Protein AF-A0A1T4QKA0-F1 (afdb_monomer_lite)

InterPro domains:
  IPR007157 PspA/VIPP1 [PF04012] (31-225)

Foldseek 3Di:
DDPPPVVVVVVVVVVVLVVVVVVLVVVLVVLVVVLVVLVVVLVVLVVVLVVLVVVLVVLVVVLVVLVVVLVVLLVVLLVCVVVPNPVVSLVSLVVSLVSVVVSVVSVVVSVVSVVVSVVSVVSSVVSVVVSVVSVVVSVVSVVVSVVSVVVVVVVVVDVVPDDDDDDPPVVVVVVVVVVVVPPPDDDDDDDDDDDDPPVVVVVVVPPDDPPDPSVVVVVVSCVVSVVPPPDDDPDDDPPDDDDDDDDDDD

Sequence (250 aa):
MKPGSTFLGRLSAQIAGIGEIARGWNAGRELDDRIHRVDEELRTLRREMDVLKAQALTTRERRDALADKLLQRETQAMDALRTGHPALAREVAAAIVDLEAEHRAEQALLAANAKQAAGLQAMVRQGENTLRRLKHELDLLRASEAVASAEQAFAGSQAGEGAGIPTAIDSAELLRARQAAAQSDAALATGSAGPDPLDEKLRKAGIAQPASPVDAVLARLAEQAGVTARPPGRSGKRSGTAANKENPDE

pLDDT: mean 72.09, std 21.16, range [33.72, 97.31]

Organism: NCBI:txid1122188

Radius of gyration: 42.3 Å; chains: 1; bounding box: 69×52×164 Å

Structure (mmCIF, N/CA/C/O backbone):
data_AF-A0A1T4QKA0-F1
#
_entry.id   AF-A0A1T4QKA0-F1
#
loop_
_atom_site.group_PDB
_atom_site.id
_atom_site.type_symbol
_atom_site.label_atom_id
_atom_site.label_alt_id
_atom_site.label_comp_id
_atom_site.label_asym_id
_atom_site.label_entity_id
_atom_site.label_seq_id
_atom_site.pdbx_PDB_ins_code
_atom_site.Cartn_x
_atom_site.Cartn_y
_atom_site.Cartn_z
_atom_site.occupancy
_atom_site.B_iso_or_equiv
_atom_site.auth_seq_id
_atom_site.auth_comp_id
_atom_site.auth_asym_id
_atom_site.auth_atom_id
_atom_site.pdbx_PDB_model_num
ATOM 1 N N . MET A 1 1 ? 34.842 -10.885 -71.390 1.00 43.53 1 MET A N 1
ATOM 2 C CA . MET A 1 1 ? 34.509 -10.095 -70.183 1.00 43.53 1 MET A CA 1
ATOM 3 C C . MET A 1 1 ? 33.071 -9.613 -70.339 1.00 43.53 1 MET A C 1
ATOM 5 O O . MET A 1 1 ? 32.795 -8.947 -71.325 1.00 43.53 1 MET A O 1
ATOM 9 N N . LYS A 1 2 ? 32.130 -10.052 -69.489 1.00 42.06 2 LYS A N 1
ATOM 10 C CA . LYS A 1 2 ? 30.696 -9.715 -69.619 1.00 42.06 2 LYS A CA 1
ATOM 11 C C . LYS A 1 2 ? 30.343 -8.560 -68.661 1.00 42.06 2 LYS A C 1
ATOM 13 O O . LYS A 1 2 ? 30.365 -8.787 -67.455 1.00 42.06 2 LYS A O 1
ATOM 18 N N . PRO A 1 3 ? 29.998 -7.357 -69.156 1.00 53.22 3 PRO A N 1
ATOM 19 C CA . PRO A 1 3 ? 29.764 -6.172 -68.319 1.00 53.22 3 PRO A CA 1
ATOM 20 C C . PRO A 1 3 ? 28.384 -6.111 -67.622 1.00 53.22 3 PRO A C 1
ATOM 22 O O . PRO A 1 3 ? 28.078 -5.120 -66.974 1.00 53.22 3 PRO A O 1
ATOM 25 N N . GLY A 1 4 ? 27.546 -7.154 -67.703 1.00 43.88 4 GLY A N 1
ATOM 26 C CA . GLY A 1 4 ? 26.186 -7.148 -67.126 1.00 43.88 4 GLY A CA 1
ATOM 27 C C . GLY A 1 4 ? 26.056 -7.584 -65.655 1.00 43.88 4 GLY A C 1
ATOM 28 O O . GLY A 1 4 ? 25.010 -7.379 -65.050 1.00 43.88 4 GLY A O 1
ATOM 29 N N . SER A 1 5 ? 27.093 -8.183 -65.056 1.00 50.94 5 SER A N 1
ATOM 30 C CA . SER A 1 5 ? 27.002 -8.816 -63.722 1.00 50.94 5 SER A CA 1
ATOM 31 C C . SER A 1 5 ? 27.228 -7.863 -62.538 1.00 50.94 5 SER A C 1
ATOM 33 O O . SER A 1 5 ? 26.879 -8.197 -61.409 1.00 50.94 5 SER A O 1
ATOM 35 N N . THR A 1 6 ? 27.815 -6.686 -62.757 1.00 57.78 6 THR A N 1
ATOM 36 C CA . THR A 1 6 ? 28.197 -5.739 -61.690 1.00 57.78 6 THR A CA 1
ATOM 37 C C . THR A 1 6 ? 27.114 -4.711 -61.356 1.00 57.78 6 THR A C 1
ATOM 39 O O . THR A 1 6 ? 27.222 -4.019 -60.344 1.00 57.78 6 THR A O 1
ATOM 42 N N . PHE A 1 7 ? 26.066 -4.586 -62.175 1.00 53.88 7 PHE A N 1
ATOM 43 C CA . PHE A 1 7 ? 24.939 -3.685 -61.901 1.00 53.88 7 PHE A CA 1
ATOM 44 C C . PHE A 1 7 ? 23.873 -4.361 -61.031 1.00 53.88 7 PHE A C 1
ATOM 46 O O . PHE A 1 7 ? 23.463 -3.798 -60.023 1.00 53.88 7 PHE A O 1
ATOM 53 N N . LEU A 1 8 ? 23.508 -5.610 -61.346 1.00 53.34 8 LEU A N 1
ATOM 54 C CA . LEU A 1 8 ? 22.550 -6.388 -60.551 1.00 53.34 8 LEU A CA 1
ATOM 55 C C . LEU A 1 8 ? 23.080 -6.714 -59.147 1.00 53.34 8 LEU A C 1
ATOM 57 O O . LEU A 1 8 ? 22.314 -6.628 -58.197 1.00 53.34 8 LEU A O 1
ATOM 61 N N . GLY A 1 9 ? 24.384 -6.982 -58.999 1.00 55.16 9 GLY A N 1
ATOM 62 C CA . GLY A 1 9 ? 25.017 -7.173 -57.686 1.00 55.16 9 GLY A CA 1
ATOM 63 C C . GLY A 1 9 ? 25.055 -5.903 -56.825 1.00 55.16 9 GLY A C 1
ATOM 64 O O . GLY A 1 9 ? 24.894 -5.977 -55.610 1.00 55.16 9 GLY A O 1
ATOM 65 N N . ARG A 1 10 ? 25.207 -4.721 -57.444 1.00 56.25 10 ARG A N 1
ATOM 66 C CA . ARG A 1 10 ? 25.118 -3.428 -56.741 1.00 56.25 10 ARG A CA 1
ATOM 67 C C . ARG A 1 10 ? 23.677 -3.058 -56.401 1.00 56.25 10 ARG A C 1
ATOM 69 O O . ARG A 1 10 ? 23.438 -2.571 -55.306 1.00 56.25 10 ARG A O 1
ATOM 76 N N . LEU A 1 11 ? 22.717 -3.359 -57.276 1.00 48.62 11 LEU A N 1
ATOM 77 C CA . LEU A 1 11 ? 21.296 -3.138 -57.010 1.00 48.62 11 LEU A CA 1
ATOM 78 C C . LEU A 1 11 ? 20.772 -4.076 -55.908 1.00 48.62 11 LEU A C 1
ATOM 80 O O . LEU A 1 11 ? 20.041 -3.629 -55.031 1.00 48.62 11 LEU A O 1
ATOM 84 N N . SER A 1 12 ? 21.192 -5.347 -55.886 1.00 52.97 12 SER A N 1
ATOM 85 C CA . SER A 1 12 ? 20.847 -6.277 -54.803 1.00 52.97 12 SER A CA 1
ATOM 86 C C . SER A 1 12 ? 21.518 -5.906 -53.480 1.00 52.97 12 SER A C 1
ATOM 88 O O . SER A 1 12 ? 20.884 -6.026 -52.438 1.00 52.97 12 SER A O 1
ATOM 90 N N . ALA A 1 13 ? 22.759 -5.405 -53.506 1.00 53.75 13 ALA A N 1
ATOM 91 C CA . ALA A 1 13 ? 23.426 -4.872 -52.316 1.00 53.75 13 ALA A CA 1
ATOM 92 C C . ALA A 1 13 ? 22.749 -3.588 -51.800 1.00 53.75 13 ALA A C 1
ATOM 94 O O . ALA A 1 13 ? 22.586 -3.417 -50.595 1.00 53.75 13 ALA A O 1
ATOM 95 N N . GLN A 1 14 ? 22.277 -2.720 -52.699 1.00 51.19 14 GLN A N 1
ATOM 96 C CA . GLN A 1 14 ? 21.556 -1.495 -52.348 1.00 51.19 14 GLN A CA 1
ATOM 97 C C . GLN A 1 14 ? 20.150 -1.790 -51.795 1.00 51.19 14 GLN A C 1
ATOM 99 O O . GLN A 1 14 ? 19.721 -1.142 -50.847 1.00 51.19 14 GLN A O 1
ATOM 104 N N . ILE A 1 15 ? 19.456 -2.816 -52.300 1.00 51.94 15 ILE A N 1
ATOM 105 C CA . ILE A 1 15 ? 18.161 -3.276 -51.763 1.00 51.94 15 ILE A CA 1
ATOM 106 C C . ILE A 1 15 ? 18.336 -4.028 -50.430 1.00 51.94 15 ILE A C 1
ATOM 108 O O . ILE A 1 15 ? 17.523 -3.847 -49.524 1.00 51.94 15 ILE A O 1
ATOM 112 N N . ALA A 1 16 ? 19.406 -4.814 -50.263 1.00 49.59 16 ALA A N 1
ATOM 113 C CA . ALA A 1 16 ? 19.741 -5.444 -48.984 1.00 49.59 16 ALA A CA 1
ATOM 114 C C . ALA A 1 16 ? 20.071 -4.395 -47.904 1.00 49.59 16 ALA A C 1
ATOM 116 O O . ALA A 1 16 ? 19.541 -4.484 -46.799 1.00 49.59 16 ALA A O 1
ATOM 117 N N . GLY A 1 17 ? 20.838 -3.353 -48.254 1.00 49.41 17 GLY A N 1
ATOM 118 C CA . GLY A 1 17 ? 21.146 -2.229 -47.362 1.00 49.41 17 GLY A CA 1
ATOM 119 C C . GLY A 1 17 ? 19.914 -1.405 -46.973 1.00 49.41 17 GLY A C 1
ATOM 120 O O . GLY A 1 17 ? 19.731 -1.091 -45.801 1.00 49.41 17 GLY A O 1
ATOM 121 N N . ILE A 1 18 ? 19.002 -1.126 -47.913 1.00 49.12 18 ILE A N 1
ATOM 122 C CA . ILE A 1 18 ? 17.730 -0.438 -47.615 1.00 49.12 18 ILE A CA 1
ATOM 123 C C . ILE A 1 18 ? 16.822 -1.310 -46.727 1.00 49.12 18 ILE A C 1
ATOM 125 O O . ILE A 1 18 ? 16.167 -0.791 -45.826 1.00 49.12 18 ILE A O 1
ATOM 129 N N . GLY A 1 19 ? 16.809 -2.632 -46.925 1.00 48.97 19 GLY A N 1
ATOM 130 C CA . GLY A 1 19 ? 16.027 -3.571 -46.113 1.00 48.97 19 GLY A CA 1
ATOM 131 C C . GLY A 1 19 ? 16.561 -3.792 -44.692 1.00 48.97 19 GLY A C 1
ATOM 132 O O . GLY A 1 19 ? 15.802 -4.192 -43.810 1.00 48.97 19 GLY A O 1
ATOM 133 N N . GLU A 1 20 ? 17.848 -3.556 -44.438 1.00 52.41 20 GLU A N 1
ATOM 134 C CA . GLU A 1 20 ? 18.463 -3.653 -43.105 1.00 52.41 20 GLU A CA 1
ATOM 135 C C . GLU A 1 20 ? 18.297 -2.347 -42.311 1.00 52.41 20 GLU A C 1
ATOM 137 O O . GLU A 1 20 ? 17.878 -2.385 -41.155 1.00 52.41 20 GLU A O 1
ATOM 142 N N . ILE A 1 21 ? 18.449 -1.193 -42.972 1.00 51.62 21 ILE A N 1
ATOM 143 C CA . ILE A 1 21 ? 18.148 0.128 -42.398 1.00 51.62 21 ILE A CA 1
ATOM 144 C C . ILE A 1 21 ? 16.648 0.249 -42.092 1.00 51.62 21 ILE A C 1
ATOM 146 O O . ILE A 1 21 ? 16.274 0.600 -40.979 1.00 51.62 21 ILE A O 1
ATOM 150 N N . ALA A 1 22 ? 15.758 -0.122 -43.018 1.00 54.25 22 ALA A N 1
ATOM 151 C CA . ALA A 1 22 ? 14.313 -0.079 -42.771 1.00 54.25 22 ALA A CA 1
ATOM 152 C C . ALA A 1 22 ? 13.867 -1.016 -41.628 1.00 54.25 22 ALA A C 1
ATOM 154 O O . ALA A 1 22 ? 12.874 -0.737 -40.954 1.00 54.25 22 ALA A O 1
ATOM 155 N N . ARG A 1 23 ? 14.591 -2.117 -41.374 1.00 59.59 23 ARG A N 1
ATOM 156 C CA . ARG A 1 23 ? 14.360 -2.978 -40.202 1.00 59.59 23 ARG A CA 1
ATOM 157 C C . ARG A 1 23 ? 14.852 -2.331 -38.902 1.00 59.59 23 ARG A C 1
ATOM 159 O O . ARG A 1 23 ? 14.136 -2.431 -37.912 1.00 59.59 23 ARG A O 1
ATOM 166 N N . GLY A 1 24 ? 15.985 -1.624 -38.917 1.00 62.91 24 GLY A N 1
ATOM 167 C CA . GLY A 1 24 ? 16.474 -0.828 -37.779 1.00 62.91 24 GLY A CA 1
ATOM 168 C C . GLY A 1 24 ? 15.502 0.284 -37.371 1.00 62.91 24 GLY A C 1
ATOM 169 O O . GLY A 1 24 ? 15.034 0.310 -36.235 1.00 62.91 24 GLY A O 1
ATOM 170 N N . TRP A 1 25 ? 15.049 1.094 -38.334 1.00 65.88 25 TRP A N 1
ATOM 171 C CA . TRP A 1 25 ? 14.126 2.210 -38.077 1.00 65.88 25 TRP A CA 1
ATOM 172 C C . TRP A 1 25 ? 12.784 1.752 -37.486 1.00 65.88 25 TRP A C 1
ATOM 174 O O . TRP A 1 25 ? 12.245 2.383 -36.575 1.00 65.88 25 TRP A O 1
ATOM 184 N N . ASN A 1 26 ? 12.244 0.631 -37.975 1.00 77.62 26 ASN A N 1
ATOM 185 C CA . ASN A 1 26 ? 11.019 0.050 -37.425 1.00 77.62 26 ASN A CA 1
ATOM 186 C C . ASN A 1 26 ? 11.246 -0.585 -36.041 1.00 77.62 26 ASN A C 1
ATOM 188 O O . ASN A 1 26 ? 10.367 -0.499 -35.184 1.00 77.62 26 ASN A O 1
ATOM 192 N N . ALA A 1 27 ? 12.419 -1.180 -35.796 1.00 79.88 27 ALA A N 1
ATOM 193 C CA . ALA A 1 27 ? 12.778 -1.734 -34.492 1.00 79.88 27 ALA A CA 1
ATOM 194 C C . ALA A 1 27 ? 12.968 -0.641 -33.427 1.00 79.88 27 ALA A C 1
ATOM 196 O O . ALA A 1 27 ? 12.511 -0.811 -32.298 1.00 79.88 27 ALA A O 1
ATOM 197 N N . GLY A 1 28 ? 13.575 0.496 -33.784 1.00 86.62 28 GLY A N 1
ATOM 198 C CA . GLY A 1 28 ? 13.762 1.631 -32.879 1.00 86.62 28 GLY A CA 1
ATOM 199 C C . GLY A 1 28 ? 12.436 2.246 -32.456 1.00 86.62 28 GLY A C 1
ATOM 200 O O . GLY A 1 28 ? 12.197 2.427 -31.265 1.00 86.62 28 GLY A O 1
ATOM 201 N N . ARG A 1 29 ? 11.527 2.459 -33.415 1.00 90.25 29 ARG A N 1
ATOM 202 C CA . ARG A 1 29 ? 10.177 2.955 -33.127 1.00 90.25 29 ARG A CA 1
ATOM 203 C C . ARG A 1 29 ? 9.389 2.018 -32.212 1.00 90.25 29 ARG A C 1
ATOM 205 O O . ARG A 1 29 ? 8.778 2.484 -31.262 1.00 90.25 29 ARG A O 1
ATOM 212 N N . GLU A 1 30 ? 9.428 0.709 -32.461 1.00 90.38 30 GLU A N 1
ATOM 213 C CA . GLU A 1 30 ? 8.752 -0.270 -31.597 1.00 90.38 30 GLU A CA 1
ATOM 214 C C . GLU A 1 30 ? 9.343 -0.274 -30.176 1.00 90.38 30 GLU A C 1
ATOM 216 O O . GLU A 1 30 ? 8.596 -0.394 -29.203 1.00 90.38 30 GLU A O 1
ATOM 221 N N . LEU A 1 31 ? 10.665 -0.119 -30.027 1.00 89.56 31 LEU A N 1
ATOM 222 C CA . LEU A 1 31 ? 11.304 0.031 -28.715 1.00 89.56 31 LEU A CA 1
ATOM 223 C C . LEU A 1 31 ? 10.873 1.326 -28.018 1.00 89.56 31 LEU A C 1
ATOM 225 O O . LEU A 1 31 ? 10.512 1.271 -26.843 1.00 89.56 31 LEU A O 1
ATOM 229 N N . ASP A 1 32 ? 10.847 2.456 -28.728 1.00 94.00 32 ASP A N 1
ATOM 230 C CA . ASP A 1 32 ? 10.350 3.737 -28.211 1.00 94.00 32 ASP A CA 1
ATOM 231 C C . ASP A 1 32 ? 8.871 3.620 -27.773 1.00 94.00 32 ASP A C 1
ATOM 233 O O . ASP A 1 32 ? 8.523 3.980 -26.645 1.00 94.00 32 ASP A O 1
ATOM 237 N N . ASP A 1 33 ? 8.003 3.013 -28.588 1.00 94.00 33 ASP A N 1
ATOM 238 C CA . ASP A 1 33 ? 6.585 2.790 -28.266 1.00 94.00 33 ASP A CA 1
ATOM 239 C C . ASP A 1 33 ? 6.402 1.852 -27.061 1.00 94.00 33 ASP A C 1
ATOM 241 O O . ASP A 1 33 ? 5.496 2.023 -26.240 1.00 94.00 33 ASP A O 1
ATOM 245 N N . ARG A 1 34 ? 7.253 0.830 -26.921 1.00 90.75 34 ARG A N 1
ATOM 246 C CA . ARG A 1 34 ? 7.275 -0.046 -25.737 1.00 90.75 34 ARG A CA 1
ATOM 247 C C . ARG A 1 34 ? 7.736 0.697 -24.488 1.00 90.75 34 ARG A C 1
ATOM 249 O O . ARG A 1 34 ? 7.120 0.530 -23.439 1.00 90.75 34 ARG A O 1
ATOM 256 N N . ILE A 1 35 ? 8.780 1.520 -24.590 1.00 93.44 35 ILE A N 1
ATOM 257 C CA . ILE A 1 35 ? 9.271 2.366 -23.493 1.00 93.44 35 ILE A CA 1
ATOM 258 C C . ILE A 1 35 ? 8.160 3.300 -23.020 1.00 93.44 35 ILE A C 1
ATOM 260 O O . ILE A 1 35 ? 7.909 3.378 -21.819 1.00 93.44 35 ILE A O 1
ATOM 264 N N . HIS A 1 36 ? 7.465 3.960 -23.947 1.00 96.00 36 HIS A N 1
ATOM 265 C CA . HIS A 1 36 ? 6.351 4.845 -23.620 1.00 96.00 36 HIS A CA 1
ATOM 266 C C . HIS A 1 36 ? 5.196 4.110 -22.935 1.00 96.00 36 HIS A C 1
ATOM 268 O O . HIS A 1 36 ? 4.688 4.598 -21.926 1.00 96.00 36 HIS A O 1
ATOM 274 N N . ARG A 1 37 ? 4.815 2.922 -23.426 1.00 92.81 37 ARG A N 1
ATOM 275 C CA . ARG A 1 37 ? 3.783 2.086 -22.787 1.00 92.81 37 ARG A CA 1
ATOM 276 C C . ARG A 1 37 ? 4.157 1.712 -21.351 1.00 92.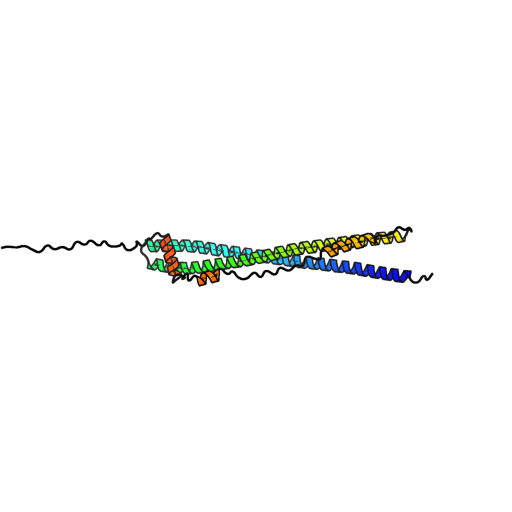81 37 ARG A C 1
ATOM 278 O O . ARG A 1 37 ? 3.368 1.953 -20.443 1.00 92.81 37 ARG A O 1
ATOM 285 N N . VAL A 1 38 ? 5.373 1.206 -21.132 1.00 92.69 38 VAL A N 1
ATOM 286 C CA . VAL A 1 38 ? 5.849 0.827 -19.789 1.00 92.69 38 VAL A CA 1
ATOM 287 C C . VAL A 1 38 ? 5.954 2.042 -18.859 1.00 92.69 38 VAL A C 1
ATOM 289 O O . VAL A 1 38 ? 5.637 1.930 -17.677 1.00 92.69 38 VAL A O 1
ATOM 292 N N . ASP A 1 39 ? 6.370 3.211 -19.357 1.00 96.00 39 ASP A N 1
ATOM 293 C CA . ASP A 1 39 ? 6.419 4.439 -18.550 1.00 96.00 39 ASP A CA 1
ATOM 294 C C . ASP A 1 39 ? 5.016 4.884 -18.100 1.00 96.00 39 ASP A C 1
ATOM 296 O O . ASP A 1 39 ? 4.824 5.245 -16.938 1.00 96.00 39 ASP A O 1
ATOM 300 N N . GLU A 1 40 ? 4.013 4.805 -18.980 1.00 95.50 40 GLU A N 1
ATOM 301 C CA . GLU A 1 40 ? 2.631 5.160 -18.632 1.00 95.50 40 GLU A CA 1
ATOM 302 C C . GLU A 1 40 ? 1.987 4.142 -17.675 1.00 95.50 40 GLU A C 1
ATOM 304 O O . GLU A 1 40 ? 1.304 4.523 -16.718 1.00 95.50 40 GLU A O 1
ATOM 309 N N . GLU A 1 41 ? 2.266 2.849 -17.856 1.00 92.12 41 GLU A N 1
ATOM 310 C CA . GLU A 1 41 ? 1.885 1.806 -16.896 1.00 92.12 41 GLU A CA 1
ATOM 311 C C . GLU A 1 41 ? 2.516 2.068 -15.520 1.00 92.12 41 GLU A C 1
ATOM 313 O O . GLU A 1 41 ? 1.817 2.063 -14.506 1.00 92.12 41 GLU A O 1
ATOM 318 N N . LEU A 1 42 ? 3.811 2.403 -15.463 1.00 96.31 42 LEU A N 1
ATOM 319 C CA . LEU A 1 42 ? 4.499 2.750 -14.215 1.00 96.31 42 LEU A CA 1
ATOM 320 C C . LEU A 1 42 ? 3.898 3.981 -13.531 1.00 96.31 42 LEU A C 1
ATOM 322 O O . LEU A 1 42 ? 3.754 3.994 -12.306 1.00 96.31 42 LEU A O 1
ATOM 326 N N . ARG A 1 43 ? 3.525 5.017 -14.289 1.00 96.25 43 ARG A N 1
ATOM 327 C CA . ARG A 1 43 ? 2.822 6.188 -13.740 1.00 96.25 43 ARG A CA 1
ATOM 328 C C . ARG A 1 43 ? 1.466 5.809 -13.165 1.00 96.25 43 ARG A C 1
ATOM 330 O O . ARG A 1 43 ? 1.061 6.358 -12.143 1.00 96.25 43 ARG A O 1
ATOM 337 N N . THR A 1 44 ? 0.756 4.890 -13.806 1.00 93.94 44 THR A N 1
ATOM 338 C CA . THR A 1 44 ? -0.540 4.390 -13.330 1.00 93.94 44 THR A CA 1
ATOM 339 C C . THR A 1 44 ? -0.380 3.599 -12.036 1.00 93.94 44 THR A C 1
ATOM 341 O O . THR A 1 44 ? -0.996 3.960 -11.037 1.00 93.94 44 THR A O 1
ATOM 344 N N . LEU A 1 45 ? 0.552 2.646 -11.989 1.00 93.50 45 LEU A N 1
ATOM 345 C CA . LEU A 1 45 ? 0.853 1.867 -10.783 1.00 93.50 45 LEU A CA 1
ATOM 346 C C . LEU A 1 45 ? 1.283 2.746 -9.598 1.00 93.50 45 LEU A C 1
ATOM 348 O O . LEU A 1 45 ? 0.902 2.497 -8.455 1.00 93.50 45 LEU A O 1
ATOM 352 N N . ARG A 1 46 ? 2.067 3.802 -9.851 1.00 94.81 46 ARG A N 1
ATOM 353 C CA . ARG A 1 46 ? 2.465 4.766 -8.810 1.00 94.81 46 ARG A CA 1
ATOM 354 C C . ARG A 1 46 ? 1.268 5.555 -8.277 1.00 94.81 46 ARG A C 1
ATOM 356 O O . ARG A 1 46 ? 1.130 5.672 -7.063 1.00 94.81 46 ARG A O 1
ATOM 363 N N . ARG A 1 47 ? 0.377 6.024 -9.160 1.00 95.75 47 ARG A N 1
ATOM 364 C CA . ARG A 1 47 ? -0.876 6.693 -8.767 1.00 95.75 47 ARG A CA 1
ATOM 365 C C . ARG A 1 47 ? -1.762 5.774 -7.925 1.00 95.75 47 ARG A C 1
ATOM 367 O O . ARG A 1 47 ? -2.236 6.193 -6.875 1.00 95.75 47 ARG A O 1
ATOM 374 N N . GLU A 1 48 ? -1.946 4.524 -8.343 1.00 93.38 48 GLU A N 1
ATOM 375 C CA . GLU A 1 48 ? -2.710 3.522 -7.585 1.00 93.38 48 GLU A CA 1
ATOM 376 C C . GLU A 1 48 ? -2.108 3.270 -6.200 1.00 93.38 48 GLU A C 1
ATOM 378 O O . GLU A 1 48 ? -2.828 3.229 -5.203 1.00 93.38 48 GLU A O 1
ATOM 383 N N . MET A 1 49 ? -0.780 3.167 -6.116 1.00 94.06 49 MET A N 1
ATOM 384 C CA . MET A 1 49 ? -0.078 3.017 -4.844 1.00 94.06 49 MET A CA 1
ATOM 385 C C . MET A 1 49 ? -0.304 4.223 -3.921 1.00 94.06 49 MET A C 1
ATOM 387 O O . MET A 1 49 ? -0.469 4.040 -2.715 1.00 94.06 49 MET A O 1
ATOM 391 N N . ASP A 1 50 ? -0.319 5.444 -4.450 1.00 94.50 50 ASP A N 1
ATOM 392 C CA . ASP A 1 50 ? -0.547 6.646 -3.645 1.00 94.50 50 ASP A CA 1
ATOM 393 C C . ASP A 1 50 ? -2.000 6.748 -3.161 1.00 94.50 50 ASP A C 1
ATOM 395 O O . ASP A 1 50 ? -2.234 7.072 -1.993 1.00 94.50 50 ASP A O 1
ATOM 399 N N . VAL A 1 51 ? -2.972 6.366 -3.997 1.00 95.06 51 VAL A N 1
ATOM 400 C CA . VAL A 1 51 ? -4.380 6.225 -3.585 1.00 95.06 51 VAL A CA 1
ATOM 401 C C . VAL A 1 51 ? -4.516 5.189 -2.468 1.00 95.06 51 VAL A C 1
ATOM 403 O O . VAL A 1 51 ? -5.153 5.461 -1.450 1.00 95.06 51 VAL A O 1
ATOM 406 N N . LEU A 1 52 ? -3.874 4.027 -2.610 1.00 94.50 52 LEU A N 1
ATOM 407 C CA . LEU A 1 52 ? -3.913 2.969 -1.603 1.00 94.50 52 LEU A CA 1
ATOM 408 C C . LEU A 1 52 ? -3.275 3.412 -0.278 1.00 94.50 52 LEU A C 1
ATOM 410 O O . LEU A 1 52 ? -3.798 3.109 0.794 1.00 94.50 52 LEU A O 1
ATOM 414 N N . LYS A 1 53 ? -2.169 4.164 -0.325 1.00 93.44 53 LYS A N 1
ATOM 415 C CA . LYS A 1 53 ? -1.552 4.750 0.876 1.00 93.44 53 LYS A CA 1
ATOM 416 C C . LYS A 1 53 ? -2.484 5.745 1.558 1.00 93.44 53 LYS A C 1
ATOM 418 O O . LYS A 1 53 ? -2.604 5.701 2.779 1.00 93.44 53 LYS A O 1
ATOM 423 N N . ALA A 1 54 ? -3.147 6.614 0.795 1.00 95.50 54 ALA A N 1
ATOM 424 C CA . ALA A 1 54 ? -4.112 7.560 1.345 1.00 95.50 54 ALA A CA 1
ATOM 425 C C . ALA A 1 54 ? -5.269 6.825 2.041 1.00 95.50 54 ALA A C 1
ATOM 427 O O . ALA A 1 54 ? -5.604 7.140 3.181 1.00 95.50 54 ALA A O 1
ATOM 428 N N . GLN A 1 55 ? -5.813 5.781 1.408 1.00 94.38 55 GLN A N 1
ATOM 429 C CA . GLN A 1 55 ? -6.829 4.924 2.021 1.00 94.38 55 GLN A CA 1
ATOM 430 C C . GLN A 1 55 ? -6.308 4.276 3.309 1.00 94.38 55 GLN A C 1
ATOM 432 O O . GLN A 1 55 ? -6.941 4.405 4.353 1.00 94.38 55 GLN A O 1
ATOM 437 N N . ALA A 1 56 ? -5.120 3.668 3.280 1.00 94.12 56 ALA A N 1
ATOM 438 C CA . ALA A 1 56 ? -4.520 3.034 4.450 1.00 94.12 56 ALA A CA 1
ATOM 439 C C . ALA A 1 56 ? -4.283 4.012 5.615 1.00 94.12 56 ALA A C 1
ATOM 441 O O . ALA A 1 56 ? -4.470 3.625 6.767 1.00 94.12 56 ALA A O 1
ATOM 442 N N . LEU A 1 57 ? -3.916 5.268 5.342 1.00 96.44 57 LEU A N 1
ATOM 443 C CA . LEU A 1 57 ? -3.805 6.308 6.369 1.00 96.44 57 LEU A CA 1
ATOM 444 C C . LEU A 1 57 ? -5.161 6.576 7.030 1.00 96.44 57 LEU A C 1
ATOM 446 O O . LEU A 1 57 ? -5.261 6.497 8.251 1.00 96.44 57 LEU A O 1
ATOM 450 N N . THR A 1 58 ? -6.219 6.783 6.243 1.00 95.50 58 THR A N 1
ATOM 451 C CA . THR A 1 58 ? -7.563 7.026 6.798 1.00 95.50 58 THR A CA 1
ATOM 452 C C . THR A 1 58 ? -8.108 5.830 7.588 1.00 95.50 58 THR A C 1
ATOM 454 O O . THR A 1 58 ? -8.683 5.999 8.661 1.00 95.50 58 THR A O 1
ATOM 457 N N . THR A 1 59 ? -7.891 4.603 7.104 1.00 94.62 59 THR A N 1
ATOM 458 C CA . THR A 1 59 ? -8.236 3.360 7.814 1.00 94.62 59 THR A CA 1
ATOM 459 C C . THR A 1 59 ? -7.463 3.255 9.130 1.00 94.62 59 THR A C 1
ATOM 461 O O . THR A 1 59 ? -8.018 2.878 10.162 1.00 94.62 59 THR A O 1
ATOM 464 N N . ARG A 1 60 ? -6.181 3.636 9.129 1.00 96.31 60 ARG A N 1
ATOM 465 C CA . ARG A 1 60 ? -5.339 3.632 10.326 1.00 96.31 60 ARG A CA 1
ATOM 466 C C . ARG A 1 60 ? -5.831 4.625 11.372 1.00 96.31 60 ARG A C 1
ATOM 468 O O . ARG A 1 60 ? -5.966 4.227 12.522 1.00 96.31 60 ARG A O 1
ATOM 475 N N . GLU A 1 61 ? -6.158 5.849 10.974 1.00 96.25 61 GLU A N 1
ATOM 476 C CA . GLU A 1 61 ? -6.725 6.862 11.873 1.00 96.25 61 GLU A CA 1
ATOM 477 C C . GLU A 1 61 ? -8.042 6.390 12.505 1.00 96.25 61 GLU A C 1
ATOM 479 O O . GLU A 1 61 ? -8.241 6.544 13.709 1.00 96.25 61 GLU A O 1
ATOM 484 N N . ARG A 1 62 ? -8.925 5.743 11.728 1.00 95.56 62 ARG A N 1
ATOM 485 C CA . ARG A 1 62 ? -10.163 5.146 12.265 1.00 95.56 62 ARG A CA 1
ATOM 486 C C . ARG A 1 62 ? -9.873 4.045 13.277 1.00 95.56 62 ARG A C 1
ATOM 488 O O . ARG A 1 62 ? -10.486 4.016 14.340 1.00 95.56 62 ARG A O 1
ATOM 495 N N . ARG A 1 63 ? -8.915 3.171 12.971 1.00 97.31 63 ARG A N 1
ATOM 496 C CA . ARG A 1 63 ? -8.463 2.099 13.863 1.00 97.31 63 ARG A CA 1
ATOM 497 C C . ARG A 1 63 ? -7.851 2.652 15.155 1.00 97.31 63 ARG A C 1
ATOM 499 O O . ARG A 1 63 ? -8.111 2.104 16.222 1.00 97.31 63 ARG A O 1
ATOM 506 N N . ASP A 1 64 ? -7.060 3.724 15.076 1.00 95.44 64 ASP A N 1
ATOM 507 C CA . ASP A 1 64 ? -6.517 4.443 16.239 1.00 95.44 64 ASP A CA 1
ATOM 508 C C . ASP A 1 64 ? -7.659 5.032 17.090 1.00 95.44 64 ASP A C 1
ATOM 510 O O . ASP A 1 64 ? -7.750 4.739 18.280 1.00 95.44 64 ASP A O 1
ATOM 514 N N . ALA A 1 65 ? -8.614 5.735 16.474 1.00 95.69 65 ALA A N 1
ATOM 515 C CA . ALA A 1 65 ? -9.759 6.306 17.185 1.00 95.69 65 ALA A CA 1
ATOM 516 C C . ALA A 1 65 ? -10.662 5.245 17.846 1.00 95.69 65 ALA A C 1
ATOM 518 O O . ALA A 1 65 ? -11.218 5.480 18.921 1.00 95.69 65 ALA A O 1
ATOM 519 N N . LEU A 1 66 ? -10.836 4.076 17.219 1.00 95.62 66 LEU A N 1
ATOM 520 C CA . LEU A 1 66 ? -11.545 2.941 17.819 1.00 95.62 66 LEU A CA 1
ATOM 521 C C . LEU A 1 66 ? -10.777 2.356 19.008 1.00 95.62 66 LEU A C 1
ATOM 523 O O . LEU A 1 66 ? -11.397 2.031 20.018 1.00 95.62 66 LEU A O 1
ATOM 527 N N . ALA A 1 67 ? -9.447 2.263 18.921 1.00 95.06 67 ALA A N 1
ATOM 528 C CA . ALA A 1 67 ? -8.610 1.798 20.026 1.00 95.06 67 ALA A CA 1
ATOM 529 C C . ALA A 1 67 ? -8.706 2.729 21.249 1.00 95.06 67 ALA A C 1
ATOM 531 O O . ALA A 1 67 ? -8.865 2.252 22.371 1.00 95.06 67 ALA A O 1
ATOM 532 N N . ASP A 1 68 ? -8.709 4.047 21.037 1.00 95.75 68 ASP A N 1
ATOM 533 C CA . ASP A 1 68 ? -8.883 5.022 22.120 1.00 95.75 68 ASP A CA 1
ATOM 534 C C . ASP A 1 68 ? -10.268 4.903 22.776 1.00 95.75 68 ASP A C 1
ATOM 536 O O . ASP A 1 68 ? -10.394 4.916 24.004 1.00 95.75 68 ASP A O 1
ATOM 540 N N . LYS A 1 69 ? -11.324 4.734 21.968 1.00 94.94 69 LYS A N 1
ATOM 541 C CA . LYS A 1 69 ? -12.687 4.492 22.471 1.00 94.94 69 LYS A CA 1
ATOM 542 C C . LYS A 1 69 ? -12.784 3.188 23.260 1.00 94.94 69 LYS A C 1
ATOM 544 O O . LYS A 1 69 ? -13.469 3.160 24.282 1.00 94.94 69 LYS A O 1
ATOM 549 N N . LEU A 1 70 ? -12.114 2.130 22.802 1.00 96.06 70 LEU A N 1
ATOM 550 C CA . LEU A 1 70 ? -12.038 0.854 23.510 1.00 96.06 70 LEU A CA 1
ATOM 551 C C . LEU A 1 70 ? -11.412 1.037 24.892 1.00 96.06 70 LEU A C 1
ATOM 553 O O . LEU A 1 70 ? -12.055 0.694 25.879 1.00 96.06 70 LEU A O 1
ATOM 557 N N . LEU A 1 71 ? -10.245 1.679 24.982 1.00 94.56 71 LEU A N 1
ATOM 558 C CA . LEU A 1 71 ? -9.567 1.946 26.258 1.00 94.56 71 LEU A CA 1
ATOM 559 C C . LEU A 1 71 ? -10.445 2.743 27.236 1.00 94.56 71 LEU A C 1
ATOM 561 O O . LEU A 1 71 ? -10.511 2.438 28.432 1.00 94.56 71 LEU A O 1
ATOM 565 N N . GLN A 1 72 ? -11.162 3.754 26.737 1.00 93.81 72 GLN A N 1
ATOM 566 C CA . GLN A 1 72 ? -12.101 4.529 27.554 1.00 93.81 72 GLN A CA 1
ATOM 567 C C . GLN A 1 72 ? -13.248 3.661 28.085 1.00 93.81 72 GLN A C 1
ATOM 569 O O . GLN A 1 72 ? -13.600 3.757 29.262 1.00 93.81 72 GLN A O 1
ATOM 574 N N . ARG A 1 73 ? -13.829 2.800 27.240 1.00 90.31 73 ARG A N 1
ATOM 575 C CA . ARG A 1 73 ? -14.931 1.908 27.630 1.00 90.31 73 ARG A CA 1
ATOM 576 C C . ARG A 1 73 ? -14.475 0.810 28.579 1.00 90.31 73 ARG A C 1
ATOM 578 O O . ARG A 1 73 ? -15.189 0.521 29.534 1.00 90.31 73 ARG A O 1
ATOM 585 N N . GLU A 1 74 ? -13.286 0.254 28.375 1.00 92.56 74 GLU A N 1
ATOM 586 C CA . GLU A 1 74 ? -12.668 -0.707 29.293 1.00 92.56 74 GLU A CA 1
ATOM 587 C C . GLU A 1 74 ? -12.488 -0.086 30.684 1.00 92.56 74 GLU A C 1
ATOM 589 O O . GLU A 1 74 ? -12.905 -0.675 31.680 1.00 92.56 74 GLU A O 1
ATOM 594 N N . THR A 1 75 ? -11.988 1.152 30.753 1.00 93.56 75 THR A N 1
ATOM 595 C CA . THR A 1 75 ? -11.852 1.889 32.021 1.00 93.56 75 THR A CA 1
ATOM 596 C C . THR A 1 75 ? -13.214 2.095 32.701 1.00 93.56 75 THR A C 1
ATOM 598 O O . THR A 1 75 ? -13.361 1.832 33.894 1.00 93.56 75 THR A O 1
ATOM 601 N N . GLN A 1 76 ? -14.244 2.486 31.941 1.00 88.50 76 GLN A N 1
ATOM 602 C CA . GLN A 1 76 ? -15.612 2.651 32.455 1.00 88.50 76 GLN A CA 1
ATOM 603 C C . GLN A 1 76 ? -16.209 1.333 32.972 1.00 88.50 76 GLN A C 1
ATOM 605 O O . GLN A 1 76 ? -16.861 1.321 34.018 1.00 88.50 76 GLN A O 1
ATOM 610 N N . ALA A 1 77 ? -15.975 0.217 32.276 1.00 88.06 77 ALA A N 1
ATOM 611 C CA . ALA A 1 77 ? -16.413 -1.104 32.718 1.00 88.06 77 ALA A CA 1
ATOM 612 C C . ALA A 1 77 ? -15.723 -1.513 34.029 1.00 88.06 77 ALA A C 1
ATOM 614 O O . ALA A 1 77 ? -16.383 -2.003 34.946 1.00 88.06 77 ALA A O 1
ATOM 615 N N . MET A 1 78 ? -14.414 -1.263 34.150 1.00 90.19 78 MET A N 1
ATOM 616 C CA . MET A 1 78 ? -13.655 -1.522 35.378 1.00 90.19 78 MET A CA 1
ATOM 617 C C . MET A 1 78 ? -14.171 -0.690 36.558 1.00 90.19 78 MET A C 1
ATOM 619 O O . MET A 1 78 ? -14.350 -1.220 37.657 1.00 90.19 78 MET A O 1
ATOM 623 N N . ASP A 1 79 ? -14.472 0.590 36.338 1.00 91.19 79 ASP A N 1
ATOM 624 C CA . ASP A 1 79 ? -15.041 1.459 37.369 1.00 91.19 79 ASP A CA 1
ATOM 625 C C . ASP A 1 79 ? -16.446 1.016 37.798 1.00 91.19 79 ASP A C 1
ATOM 627 O O . ASP A 1 79 ? -16.740 0.989 38.997 1.00 91.19 79 ASP A O 1
ATOM 631 N N . ALA A 1 80 ? -17.296 0.594 36.857 1.00 87.62 80 ALA A N 1
ATOM 632 C CA . ALA A 1 80 ? -18.623 0.050 37.152 1.00 87.62 80 ALA A CA 1
ATOM 633 C C . ALA A 1 80 ? -18.551 -1.243 37.987 1.00 87.62 80 ALA A C 1
ATOM 635 O O . ALA A 1 80 ? -19.332 -1.430 38.922 1.00 87.62 80 ALA A O 1
ATOM 636 N N . LEU A 1 81 ? -17.582 -2.119 37.700 1.00 88.81 81 LEU A N 1
ATOM 637 C CA . LEU A 1 81 ? -17.330 -3.317 38.505 1.00 88.81 81 LEU A CA 1
ATOM 638 C C . LEU A 1 81 ? -16.856 -2.957 39.918 1.00 88.81 81 LEU A C 1
ATOM 640 O O . LEU A 1 81 ? -17.367 -3.506 40.894 1.00 88.81 81 LEU A O 1
ATOM 644 N N . ARG A 1 82 ? -15.924 -2.005 40.041 1.00 90.25 82 ARG A N 1
ATOM 645 C CA . ARG A 1 82 ? -15.367 -1.564 41.330 1.00 90.25 82 ARG A CA 1
ATOM 646 C C . ARG A 1 82 ? -16.399 -0.877 42.224 1.00 90.25 82 ARG A C 1
ATOM 648 O O . ARG A 1 82 ? -16.347 -1.024 43.441 1.00 90.25 82 ARG A O 1
ATOM 655 N N . THR A 1 83 ? -17.331 -0.140 41.628 1.00 90.62 83 THR A N 1
ATOM 656 C CA . THR A 1 83 ? -18.408 0.574 42.335 1.00 90.62 83 THR A CA 1
ATOM 657 C C . THR A 1 83 ? -19.618 -0.309 42.658 1.00 90.62 83 THR A C 1
ATOM 659 O O . THR A 1 83 ? -20.535 0.145 43.336 1.00 90.62 83 THR A O 1
ATOM 662 N N . GLY A 1 84 ? -19.610 -1.585 42.248 1.00 89.06 84 GLY A N 1
ATOM 663 C CA . GLY A 1 84 ? -20.667 -2.543 42.582 1.00 89.06 84 GLY A CA 1
ATOM 664 C C . GLY A 1 84 ? -21.895 -2.472 41.670 1.00 89.06 84 GLY A C 1
ATOM 665 O O . GLY A 1 84 ? -22.990 -2.842 42.092 1.00 89.06 84 GLY A O 1
ATOM 666 N N . HIS A 1 85 ? -21.729 -2.043 40.415 1.00 90.00 85 HIS A N 1
ATOM 667 C CA . HIS A 1 85 ? -22.785 -1.980 39.397 1.00 90.00 85 HIS A CA 1
ATOM 668 C C . HIS A 1 85 ? -22.583 -3.037 38.288 1.00 90.00 85 HIS A C 1
ATOM 670 O O . HIS A 1 85 ? -22.267 -2.700 37.144 1.00 90.00 85 HIS A O 1
ATOM 676 N N . PRO A 1 86 ? -22.794 -4.339 38.574 1.00 85.81 86 PRO A N 1
ATOM 677 C CA . PRO A 1 86 ? -22.484 -5.420 37.635 1.00 85.81 86 PRO A CA 1
ATOM 678 C C . PRO A 1 86 ? -23.387 -5.445 36.391 1.00 85.81 86 PRO A C 1
ATOM 680 O O . PRO A 1 86 ? -22.965 -5.937 35.348 1.00 85.81 86 PRO A O 1
ATOM 683 N N . ALA A 1 87 ? -24.617 -4.924 36.475 1.00 88.75 87 ALA A N 1
ATOM 684 C CA . ALA A 1 87 ? -25.510 -4.815 35.319 1.00 88.75 87 ALA A CA 1
ATOM 685 C C . ALA A 1 87 ? -24.978 -3.797 34.294 1.00 88.75 87 ALA A C 1
ATOM 687 O O . ALA A 1 87 ? -24.829 -4.132 33.123 1.00 88.75 87 ALA A O 1
ATOM 688 N N . LEU A 1 88 ? -24.577 -2.608 34.762 1.00 86.12 88 LEU A N 1
ATOM 689 C CA . LEU A 1 88 ? -23.961 -1.571 33.931 1.00 86.12 88 LEU A CA 1
ATOM 690 C C . LEU A 1 88 ? -22.641 -2.062 33.318 1.00 86.12 88 LEU A C 1
ATOM 692 O O . LEU A 1 88 ? -22.391 -1.868 32.134 1.00 86.12 88 LEU A O 1
ATOM 696 N N . ALA A 1 89 ? -21.814 -2.761 34.100 1.00 87.69 89 ALA A N 1
ATOM 697 C CA . ALA A 1 89 ? -20.572 -3.342 33.597 1.00 87.69 89 ALA A CA 1
ATOM 698 C C . ALA A 1 89 ? -20.804 -4.354 32.461 1.00 87.69 89 ALA A C 1
ATOM 700 O O . ALA A 1 89 ? -20.029 -4.386 31.508 1.00 87.69 89 ALA A O 1
ATOM 701 N N . ARG A 1 90 ? -21.878 -5.156 32.529 1.00 89.88 90 ARG A N 1
ATOM 702 C CA . ARG A 1 90 ? -22.254 -6.079 31.444 1.00 89.88 90 ARG A CA 1
ATOM 703 C C . ARG A 1 90 ? -22.685 -5.344 30.179 1.00 89.88 90 ARG A C 1
ATOM 705 O O . ARG A 1 90 ? -22.299 -5.763 29.094 1.00 89.88 90 ARG A O 1
ATOM 712 N N . GLU A 1 91 ? -23.445 -4.261 30.305 1.00 89.75 91 GLU A N 1
ATOM 713 C CA . GLU A 1 91 ? -23.843 -3.437 29.156 1.00 89.75 91 GLU A CA 1
ATOM 714 C C . GLU A 1 91 ? -22.629 -2.779 28.487 1.00 89.75 91 GLU A C 1
ATOM 716 O O . GLU A 1 91 ? -22.483 -2.838 27.266 1.00 89.75 91 GLU A O 1
ATOM 721 N N . VAL A 1 92 ? -21.705 -2.221 29.279 1.00 89.56 92 VAL A N 1
ATOM 722 C CA . VAL A 1 92 ? -20.459 -1.646 28.748 1.00 89.56 92 VAL A CA 1
ATOM 723 C C . VAL A 1 92 ? -19.585 -2.732 28.112 1.00 89.56 92 VAL A C 1
ATOM 725 O O . VAL A 1 92 ? -19.021 -2.500 27.047 1.00 89.56 92 VAL A O 1
ATOM 728 N N . ALA A 1 93 ? -19.519 -3.934 28.695 1.00 88.75 93 ALA A N 1
ATOM 729 C CA . ALA A 1 93 ? -18.802 -5.067 28.109 1.00 88.75 93 ALA A CA 1
ATOM 730 C C . ALA A 1 93 ? -19.396 -5.512 26.763 1.00 88.75 93 ALA A C 1
ATOM 732 O O . ALA A 1 93 ? -18.641 -5.797 25.836 1.00 88.75 93 ALA A O 1
ATOM 733 N N . ALA A 1 94 ? -20.725 -5.521 26.617 1.00 91.56 94 ALA A N 1
ATOM 734 C CA . ALA A 1 94 ? -21.365 -5.796 25.331 1.00 91.56 94 ALA A CA 1
ATOM 735 C C . ALA A 1 94 ? -20.971 -4.747 24.274 1.00 91.56 94 ALA A C 1
ATOM 737 O O . ALA A 1 94 ? -20.551 -5.109 23.179 1.00 91.56 94 ALA A O 1
ATOM 738 N N . ALA A 1 95 ? -20.982 -3.459 24.633 1.00 90.19 95 ALA A N 1
ATOM 739 C CA . ALA A 1 95 ? -20.540 -2.391 23.734 1.00 90.19 95 ALA A CA 1
ATOM 740 C C . ALA A 1 95 ? -19.041 -2.478 23.375 1.00 90.19 95 ALA A C 1
ATOM 742 O O . ALA A 1 95 ? -18.644 -2.096 22.274 1.00 90.19 95 ALA A O 1
ATOM 743 N N . ILE A 1 96 ? -18.194 -2.971 24.287 1.00 93.75 96 ILE A N 1
ATOM 744 C CA . ILE A 1 96 ? -16.776 -3.247 24.009 1.00 93.75 96 ILE A CA 1
ATOM 745 C C . ILE A 1 96 ? -16.643 -4.353 22.961 1.00 93.75 96 ILE A C 1
ATOM 747 O O . ILE A 1 96 ? -15.815 -4.222 22.068 1.00 93.75 96 ILE A O 1
ATOM 751 N N . VAL A 1 97 ? -17.460 -5.409 23.020 1.00 94.94 97 VAL A N 1
ATOM 752 C CA . VAL A 1 97 ? -17.415 -6.502 22.033 1.00 94.94 97 VAL A CA 1
ATOM 753 C C . VAL A 1 97 ? -17.717 -5.999 20.621 1.00 94.94 97 VAL A C 1
ATOM 755 O O . VAL A 1 97 ? -17.006 -6.374 19.686 1.00 94.94 97 VAL A O 1
ATOM 758 N N . ASP A 1 98 ? -18.700 -5.112 20.470 1.00 92.88 98 ASP A N 1
ATOM 759 C CA . ASP A 1 98 ? -19.020 -4.496 19.178 1.00 92.88 98 ASP A CA 1
ATOM 760 C C . ASP A 1 98 ? -17.855 -3.628 18.668 1.00 92.88 98 ASP A C 1
ATOM 762 O O . ASP A 1 98 ? -17.395 -3.793 17.536 1.00 92.88 98 ASP A O 1
ATOM 766 N N . LEU A 1 99 ? -17.295 -2.770 19.530 1.00 93.75 99 LEU A N 1
ATOM 767 C CA . LEU A 1 99 ? -16.134 -1.936 19.192 1.00 93.75 99 LEU A CA 1
ATOM 768 C C . LEU A 1 99 ? -14.881 -2.767 18.870 1.00 93.75 99 LEU A C 1
ATOM 770 O O . LEU A 1 99 ? -14.106 -2.405 17.984 1.00 93.75 99 LEU A O 1
ATOM 774 N N . GLU A 1 100 ? -14.664 -3.888 19.560 1.00 95.00 100 GLU A N 1
ATOM 775 C CA . GLU A 1 100 ? -13.565 -4.808 19.269 1.00 95.00 100 GLU A CA 1
ATOM 776 C C . GLU A 1 100 ? -13.756 -5.485 17.909 1.00 95.00 100 GLU A C 1
ATOM 778 O O . GLU A 1 100 ? -12.775 -5.694 17.191 1.00 95.00 100 GLU A O 1
ATOM 783 N N . ALA A 1 101 ? -14.992 -5.836 17.543 1.00 95.31 101 ALA A N 1
ATOM 784 C CA . ALA A 1 101 ? -15.299 -6.403 16.236 1.00 95.31 101 ALA A CA 1
ATOM 785 C C . ALA A 1 101 ? -15.022 -5.391 15.112 1.00 95.31 101 ALA A C 1
ATOM 787 O O . ALA A 1 101 ? -14.351 -5.739 14.137 1.00 95.31 101 ALA A O 1
ATOM 788 N N . GLU A 1 102 ? -15.445 -4.133 15.278 1.00 94.56 102 GLU A N 1
ATOM 789 C CA . GLU A 1 102 ? -15.133 -3.038 14.348 1.00 94.56 102 GLU A CA 1
ATOM 790 C C . GLU A 1 102 ? -13.620 -2.799 14.238 1.00 94.56 102 GLU A C 1
ATOM 792 O O . GLU A 1 102 ? -13.068 -2.747 13.138 1.00 94.56 102 GLU A O 1
ATOM 797 N N . HIS A 1 103 ? -12.914 -2.732 15.370 1.00 96.31 103 HIS A N 1
ATOM 798 C CA . HIS A 1 103 ? -11.463 -2.552 15.390 1.00 96.31 103 HIS A CA 1
ATOM 799 C C . HIS A 1 103 ? -10.730 -3.703 14.682 1.00 96.31 103 HIS A C 1
ATOM 801 O O . HIS A 1 103 ? -9.796 -3.463 13.912 1.00 96.31 103 HIS A O 1
ATOM 807 N N . ARG A 1 104 ? -11.163 -4.955 14.889 1.00 96.00 104 ARG A N 1
ATOM 808 C CA . ARG A 1 104 ? -10.618 -6.128 14.182 1.00 96.00 104 ARG A CA 1
ATOM 809 C C . ARG A 1 104 ? -10.888 -6.068 12.677 1.00 96.00 104 ARG A C 1
ATOM 811 O O . ARG A 1 104 ? -10.012 -6.446 11.899 1.00 96.00 104 ARG A O 1
ATOM 818 N N . ALA A 1 105 ? -12.056 -5.582 12.256 1.00 95.00 105 ALA A N 1
ATOM 819 C CA . ALA A 1 105 ? -12.369 -5.395 10.841 1.00 95.00 105 ALA A CA 1
ATOM 820 C C . ALA A 1 105 ? -11.446 -4.349 10.189 1.00 95.00 105 ALA A C 1
ATOM 822 O O . ALA A 1 105 ? -10.869 -4.615 9.133 1.00 95.00 105 ALA A O 1
ATOM 823 N N . GLU A 1 106 ? -11.219 -3.208 10.848 1.00 94.50 106 GLU A N 1
ATOM 824 C CA . GLU A 1 106 ? -10.289 -2.174 10.367 1.00 94.50 106 GLU A CA 1
ATOM 825 C C . GLU A 1 106 ? -8.835 -2.680 10.327 1.00 94.50 106 GLU A C 1
ATOM 827 O O . GLU A 1 106 ? -8.095 -2.415 9.378 1.00 94.50 106 GLU A O 1
ATOM 832 N N . GLN A 1 107 ? -8.413 -3.483 11.312 1.00 96.00 107 GLN A N 1
ATOM 833 C CA . GLN A 1 107 ? -7.105 -4.149 11.286 1.00 96.00 107 GLN A CA 1
ATOM 834 C C . GLN A 1 107 ? -6.961 -5.118 10.105 1.00 96.00 107 GLN A C 1
ATOM 836 O O . GLN A 1 107 ? -5.917 -5.135 9.446 1.00 96.00 107 GLN A O 1
ATOM 841 N N . ALA A 1 108 ? -7.995 -5.910 9.816 1.00 96.00 108 ALA A N 1
ATOM 8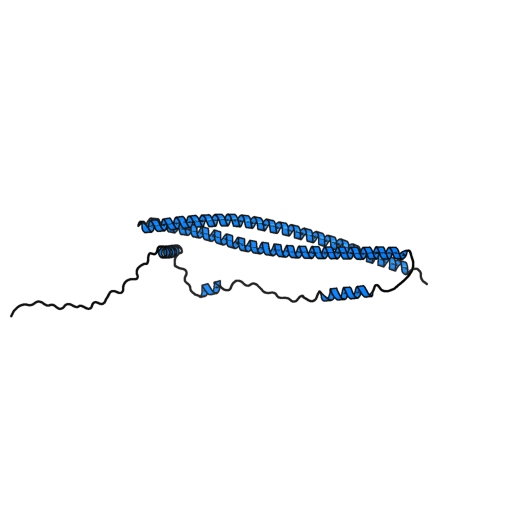42 C CA . ALA A 1 108 ? -7.997 -6.818 8.673 1.00 96.00 108 ALA A CA 1
ATOM 843 C C . ALA A 1 108 ? -7.913 -6.049 7.344 1.00 96.00 108 ALA A C 1
ATOM 845 O O . ALA A 1 108 ? -7.164 -6.451 6.449 1.00 96.00 108 ALA A O 1
ATOM 846 N N . LEU A 1 109 ? -8.610 -4.913 7.236 1.00 94.75 109 LEU A N 1
ATOM 847 C CA . LEU A 1 109 ? -8.541 -4.033 6.071 1.00 94.75 109 LEU A CA 1
ATOM 848 C C . LEU A 1 109 ? -7.138 -3.431 5.892 1.00 94.75 109 LEU A C 1
ATOM 850 O O . LEU A 1 109 ? -6.596 -3.463 4.789 1.00 94.75 109 LEU A O 1
ATOM 854 N N . LEU A 1 110 ? -6.492 -2.966 6.968 1.00 96.62 110 LEU A N 1
ATOM 855 C CA . LEU A 1 110 ? -5.097 -2.504 6.914 1.00 96.62 110 LEU A CA 1
ATOM 856 C C . LEU A 1 110 ? -4.135 -3.601 6.453 1.00 96.62 110 LEU A C 1
ATOM 858 O O . LEU A 1 110 ? -3.243 -3.338 5.645 1.00 96.62 110 LEU A O 1
ATOM 862 N N . ALA A 1 111 ? -4.314 -4.831 6.937 1.00 95.38 111 ALA A N 1
ATOM 863 C CA . ALA A 1 111 ? -3.498 -5.964 6.517 1.00 95.38 111 ALA A CA 1
ATOM 864 C C . ALA A 1 111 ? -3.702 -6.297 5.027 1.00 95.38 111 ALA A C 1
ATOM 866 O O . ALA A 1 111 ? -2.734 -6.602 4.326 1.00 95.38 111 ALA A O 1
ATOM 867 N N . ALA A 1 112 ? -4.936 -6.205 4.521 1.00 94.38 112 ALA A N 1
ATOM 868 C CA . ALA A 1 112 ? -5.236 -6.372 3.100 1.00 94.38 112 ALA A CA 1
ATOM 869 C C . ALA A 1 112 ? -4.586 -5.268 2.248 1.00 94.38 112 ALA A C 1
ATOM 871 O O . ALA A 1 112 ? -3.883 -5.580 1.283 1.00 94.38 112 ALA A O 1
ATOM 872 N N . ASN A 1 113 ? -4.717 -4.004 2.662 1.00 93.50 113 ASN A N 1
ATOM 873 C CA . ASN A 1 113 ? -4.077 -2.867 1.998 1.00 93.50 113 ASN A CA 1
ATOM 874 C C . ASN A 1 113 ? -2.548 -3.018 1.975 1.00 93.50 113 ASN A C 1
ATOM 876 O O . ASN A 1 113 ? -1.914 -2.744 0.960 1.00 93.50 113 ASN A O 1
ATOM 880 N N . ALA A 1 114 ? -1.935 -3.512 3.056 1.00 94.00 114 ALA A N 1
ATOM 881 C CA . ALA A 1 114 ? -0.496 -3.770 3.106 1.00 94.00 114 ALA A CA 1
ATOM 882 C C . ALA A 1 114 ? -0.058 -4.852 2.102 1.00 94.00 114 ALA A C 1
ATOM 884 O O . ALA A 1 114 ? 0.956 -4.689 1.420 1.00 94.00 114 ALA A O 1
ATOM 885 N N . LYS A 1 115 ? -0.839 -5.933 1.957 1.00 95.88 115 LYS A N 1
ATOM 886 C CA . LYS A 1 115 ? -0.589 -6.974 0.943 1.00 95.88 115 LYS A CA 1
ATOM 887 C C . LYS A 1 115 ? -0.697 -6.414 -0.477 1.00 95.88 115 LYS A C 1
ATOM 889 O O . LYS A 1 115 ? 0.176 -6.677 -1.302 1.00 95.88 115 LYS A O 1
ATOM 894 N N . GLN A 1 116 ? -1.724 -5.609 -0.752 1.00 93.62 116 GLN A N 1
ATOM 895 C CA . GLN A 1 116 ? -1.889 -4.945 -2.049 1.00 93.62 116 GLN A CA 1
ATOM 896 C C . GLN A 1 116 ? -0.735 -3.977 -2.341 1.00 93.62 116 GLN A C 1
ATOM 898 O O . GLN A 1 116 ? -0.185 -3.994 -3.440 1.00 93.62 116 GLN A O 1
ATOM 903 N 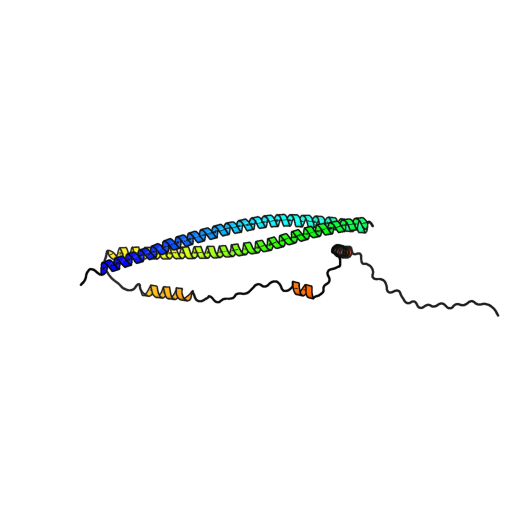N . ALA A 1 117 ? -0.304 -3.196 -1.347 1.00 94.00 117 ALA A N 1
ATOM 904 C CA . ALA A 1 117 ? 0.814 -2.267 -1.481 1.00 94.00 117 ALA A CA 1
ATOM 905 C C . ALA A 1 117 ? 2.128 -2.992 -1.802 1.00 94.00 117 ALA A C 1
ATOM 907 O O . ALA A 1 117 ? 2.875 -2.547 -2.672 1.00 94.00 117 ALA A O 1
ATOM 908 N N . ALA A 1 118 ? 2.390 -4.133 -1.157 1.00 94.44 118 ALA A N 1
ATOM 909 C CA . ALA A 1 118 ? 3.553 -4.964 -1.464 1.00 94.44 118 ALA A CA 1
ATOM 910 C C . ALA A 1 118 ? 3.512 -5.497 -2.909 1.00 94.44 118 ALA A C 1
ATOM 912 O O . ALA A 1 118 ? 4.530 -5.468 -3.604 1.00 94.44 118 ALA A O 1
ATOM 913 N N . GLY A 1 119 ? 2.335 -5.922 -3.384 1.00 94.25 119 GLY A N 1
ATOM 914 C CA . GLY A 1 119 ? 2.125 -6.345 -4.771 1.00 94.25 119 GLY A CA 1
ATOM 915 C C . GLY A 1 119 ? 2.383 -5.221 -5.780 1.00 94.25 119 GLY A C 1
ATOM 916 O O . GLY A 1 119 ? 3.175 -5.394 -6.705 1.00 94.25 119 GLY A O 1
ATOM 917 N N . LEU A 1 120 ? 1.788 -4.042 -5.564 1.00 93.81 120 LEU A N 1
ATOM 918 C CA . LEU A 1 120 ? 2.021 -2.853 -6.395 1.00 93.81 120 LEU A CA 1
ATOM 919 C C . LEU A 1 120 ? 3.505 -2.463 -6.410 1.00 93.81 120 LEU A C 1
ATOM 921 O O . LEU A 1 120 ? 4.066 -2.200 -7.470 1.00 93.81 120 LEU A O 1
ATOM 925 N N . GLN A 1 121 ? 4.176 -2.489 -5.256 1.00 94.88 121 GLN A N 1
ATOM 926 C CA . GLN A 1 121 ? 5.600 -2.176 -5.169 1.00 94.88 121 GLN A CA 1
ATOM 927 C C . GLN A 1 121 ? 6.463 -3.172 -5.959 1.00 94.88 121 GLN A C 1
ATOM 929 O O . GLN A 1 121 ? 7.430 -2.763 -6.606 1.00 94.88 121 GLN A O 1
ATOM 934 N N . ALA A 1 122 ? 6.130 -4.465 -5.932 1.00 94.75 122 ALA A N 1
ATOM 935 C CA . ALA A 1 122 ? 6.819 -5.473 -6.732 1.00 94.75 122 ALA A CA 1
ATOM 936 C C . ALA A 1 122 ? 6.635 -5.223 -8.238 1.00 94.75 122 ALA A C 1
ATOM 938 O O . ALA A 1 122 ? 7.620 -5.231 -8.979 1.00 94.75 122 ALA A O 1
ATOM 939 N N . MET A 1 123 ? 5.409 -4.911 -8.675 1.00 90.69 123 MET A N 1
ATOM 940 C CA . MET A 1 123 ? 5.119 -4.577 -10.075 1.00 90.69 123 MET A CA 1
ATOM 941 C C . MET A 1 123 ? 5.852 -3.311 -10.530 1.00 90.69 123 MET A C 1
ATOM 943 O O . MET A 1 123 ? 6.441 -3.306 -11.609 1.00 90.69 123 MET A O 1
ATOM 947 N N . VAL A 1 124 ? 5.917 -2.271 -9.690 1.00 93.69 124 VAL A N 1
ATOM 948 C CA . VAL A 1 124 ? 6.700 -1.056 -9.978 1.00 93.69 124 VAL A CA 1
ATOM 949 C C . VAL A 1 124 ? 8.179 -1.393 -10.173 1.00 93.69 124 VAL A C 1
ATOM 951 O O . VAL A 1 124 ? 8.772 -0.981 -11.166 1.00 93.69 124 VAL A O 1
ATOM 954 N N . ARG A 1 125 ? 8.782 -2.195 -9.285 1.00 94.94 125 ARG A N 1
ATOM 955 C CA . ARG A 1 125 ? 10.192 -2.608 -9.425 1.00 94.94 125 ARG A CA 1
ATOM 956 C C . ARG A 1 125 ? 10.433 -3.401 -10.712 1.00 94.94 125 ARG A C 1
ATOM 958 O O . ARG A 1 125 ? 11.432 -3.178 -11.395 1.00 94.94 125 ARG A O 1
ATOM 965 N N . GLN A 1 126 ? 9.527 -4.315 -11.055 1.00 92.56 126 GLN A N 1
ATOM 966 C CA . GLN A 1 126 ? 9.611 -5.094 -12.290 1.00 92.56 126 GLN A CA 1
ATOM 967 C C . GLN A 1 126 ? 9.497 -4.199 -13.533 1.00 92.56 126 GLN A C 1
ATOM 969 O O . GLN A 1 126 ? 10.298 -4.336 -14.464 1.00 92.56 126 GLN A O 1
ATOM 974 N N . GLY A 1 127 ? 8.551 -3.259 -13.538 1.00 89.94 127 GLY A N 1
ATOM 975 C CA . GLY A 1 127 ? 8.394 -2.284 -14.615 1.00 89.94 127 GLY A CA 1
ATOM 976 C C . GLY A 1 127 ? 9.627 -1.389 -14.757 1.00 89.94 127 GLY A C 1
ATOM 977 O O . GLY A 1 127 ? 10.117 -1.200 -15.865 1.00 89.94 127 GLY A O 1
ATOM 978 N N . GLU A 1 128 ? 10.219 -0.922 -13.654 1.00 94.81 128 GLU A N 1
ATOM 979 C CA . GLU A 1 128 ? 11.444 -0.108 -13.668 1.00 94.81 128 GLU A CA 1
ATOM 980 C C . GLU A 1 128 ? 12.662 -0.861 -14.217 1.00 94.81 128 GLU A C 1
ATOM 982 O O . GLU A 1 128 ? 13.495 -0.274 -14.913 1.00 94.81 128 GLU A O 1
ATOM 987 N N . ASN A 1 129 ? 12.793 -2.151 -13.906 1.00 94.00 129 ASN A N 1
ATOM 988 C CA . ASN A 1 129 ? 13.847 -2.996 -14.470 1.00 94.00 129 ASN A CA 1
ATOM 989 C C . ASN A 1 129 ? 13.632 -3.213 -15.972 1.00 94.00 129 ASN A C 1
ATOM 991 O O . ASN A 1 129 ? 14.576 -3.122 -16.758 1.00 94.00 129 ASN A O 1
ATOM 995 N N . THR A 1 130 ? 12.383 -3.444 -16.378 1.00 89.38 130 THR A N 1
ATOM 996 C CA . THR A 1 130 ? 12.011 -3.609 -17.789 1.00 89.38 130 THR A CA 1
ATOM 997 C C . THR A 1 130 ? 12.275 -2.329 -18.577 1.00 89.38 130 THR A C 1
ATOM 999 O O . THR A 1 130 ? 12.905 -2.381 -19.629 1.00 89.38 130 THR A O 1
ATOM 1002 N N . LEU A 1 131 ? 11.888 -1.172 -18.034 1.00 93.88 131 LEU A N 1
ATOM 1003 C CA . LEU A 1 131 ? 12.138 0.140 -18.624 1.00 93.88 131 LEU A CA 1
ATOM 1004 C C . LEU A 1 131 ? 13.637 0.399 -18.814 1.00 93.88 131 LEU A C 1
ATOM 1006 O O . LEU A 1 131 ? 14.050 0.876 -19.868 1.00 93.88 131 LEU A O 1
ATOM 1010 N N . ARG A 1 132 ? 14.463 0.066 -17.812 1.00 95.56 132 ARG A N 1
ATOM 1011 C CA . ARG A 1 132 ? 15.928 0.178 -17.907 1.00 95.56 132 ARG A CA 1
ATOM 1012 C C . ARG A 1 132 ? 16.497 -0.692 -19.025 1.00 95.56 132 ARG A C 1
ATOM 1014 O O . ARG A 1 132 ? 17.308 -0.204 -19.806 1.00 95.56 132 ARG A O 1
ATOM 1021 N N . ARG A 1 133 ? 16.050 -1.948 -19.127 1.00 92.06 133 ARG A N 1
ATOM 1022 C CA . ARG A 1 133 ? 16.474 -2.863 -20.196 1.00 92.06 133 ARG A CA 1
ATOM 1023 C C . ARG A 1 133 ? 16.085 -2.339 -21.579 1.00 92.06 133 ARG A C 1
ATOM 1025 O O . ARG A 1 133 ? 16.943 -2.279 -22.448 1.00 92.06 133 ARG A O 1
ATOM 1032 N N . LEU A 1 134 ? 14.834 -1.913 -21.765 1.00 90.06 134 LEU A N 1
ATOM 1033 C CA . LEU A 1 134 ? 14.356 -1.393 -23.052 1.00 90.06 134 LEU A CA 1
ATOM 1034 C C . LEU A 1 134 ? 15.127 -0.141 -23.492 1.00 90.06 134 LEU A C 1
ATOM 1036 O O . LEU A 1 134 ? 15.484 -0.023 -24.659 1.00 90.06 134 LEU A O 1
ATOM 1040 N N . LYS A 1 135 ? 15.436 0.768 -22.557 1.00 92.31 135 LYS A N 1
ATOM 1041 C CA . LYS A 1 135 ? 16.276 1.944 -22.839 1.00 92.31 135 LYS A CA 1
ATOM 1042 C C . LYS A 1 135 ? 17.683 1.547 -23.286 1.00 92.31 135 LYS A C 1
ATOM 1044 O O . LYS A 1 135 ? 18.185 2.094 -24.257 1.00 92.31 135 LYS A O 1
ATOM 1049 N N . HIS A 1 136 ? 18.286 0.557 -22.630 1.00 92.81 136 HIS A N 1
ATOM 1050 C CA . HIS A 1 136 ? 19.598 0.055 -23.030 1.00 92.81 136 HIS A CA 1
ATOM 1051 C C . HIS A 1 136 ? 19.582 -0.603 -24.419 1.00 92.81 136 HIS A C 1
ATOM 1053 O O . HIS A 1 136 ? 20.483 -0.360 -25.218 1.00 92.81 136 HIS A O 1
ATOM 1059 N N . GLU A 1 137 ? 18.554 -1.401 -24.726 1.00 88.38 137 GLU A N 1
ATOM 1060 C CA . GLU A 1 137 ? 18.363 -2.005 -26.054 1.00 88.38 137 GLU A CA 1
ATOM 1061 C C . GLU A 1 137 ? 18.226 -0.937 -27.147 1.00 88.38 137 GLU A C 1
ATOM 1063 O O . GLU A 1 137 ? 18.829 -1.065 -28.212 1.00 88.38 137 GLU A O 1
ATOM 1068 N N . LEU A 1 138 ? 17.491 0.141 -26.864 1.00 91.88 138 LEU A N 1
ATOM 1069 C CA . LEU A 1 138 ? 17.348 1.282 -27.765 1.00 91.88 138 LEU A CA 1
ATOM 1070 C C . LEU A 1 138 ? 18.680 2.013 -27.993 1.00 91.88 138 LEU A C 1
ATOM 1072 O O . LEU A 1 138 ? 19.006 2.340 -29.133 1.00 91.88 138 LEU A O 1
ATOM 1076 N N . ASP A 1 139 ? 19.461 2.251 -26.937 1.00 90.44 139 ASP A N 1
ATOM 1077 C CA . AS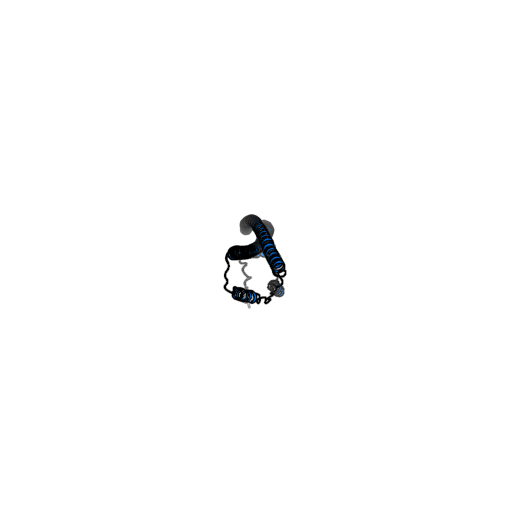P A 1 139 ? 20.775 2.896 -27.049 1.00 90.44 139 ASP A CA 1
ATOM 1078 C C . ASP A 1 139 ? 21.747 2.047 -27.880 1.00 90.44 139 ASP A C 1
ATOM 1080 O O . ASP A 1 139 ? 22.463 2.575 -28.734 1.00 90.44 139 ASP A O 1
ATOM 1084 N N . LEU A 1 140 ? 21.734 0.722 -27.686 1.00 87.25 140 LEU A N 1
ATOM 1085 C CA . LEU A 1 140 ? 22.514 -0.218 -28.495 1.00 87.25 140 LEU A CA 1
ATOM 1086 C C . LEU A 1 140 ? 22.097 -0.185 -29.965 1.00 87.25 140 LEU A C 1
ATOM 1088 O O . LEU A 1 140 ? 22.960 -0.160 -30.843 1.00 87.25 140 LEU A O 1
ATOM 1092 N N . LEU A 1 141 ? 20.790 -0.164 -30.235 1.00 88.62 141 LEU A N 1
ATOM 1093 C CA . LEU A 1 141 ? 20.276 -0.086 -31.597 1.00 88.62 141 LEU A CA 1
ATOM 1094 C C . LEU A 1 141 ? 20.724 1.216 -32.270 1.00 88.62 141 LEU A C 1
ATOM 1096 O O . LEU A 1 141 ? 21.306 1.167 -33.352 1.00 88.62 141 LEU A O 1
ATOM 1100 N N . ARG A 1 142 ? 20.568 2.364 -31.602 1.00 87.31 142 ARG A N 1
ATOM 1101 C CA . ARG A 1 142 ? 21.007 3.672 -32.118 1.00 87.31 142 ARG A CA 1
ATOM 1102 C C . ARG A 1 142 ? 22.515 3.730 -32.353 1.00 87.31 142 ARG A C 1
ATOM 1104 O O . ARG A 1 142 ? 22.960 4.278 -33.359 1.00 87.31 142 ARG A O 1
ATOM 1111 N N . ALA A 1 143 ? 23.310 3.136 -31.462 1.00 85.38 143 ALA A N 1
ATOM 1112 C CA . ALA A 1 143 ? 24.752 3.019 -31.657 1.00 85.38 143 ALA A CA 1
ATOM 1113 C C . ALA A 1 143 ? 25.087 2.156 -32.885 1.00 85.38 143 ALA A C 1
ATOM 1115 O O . ALA A 1 143 ? 25.945 2.533 -33.681 1.00 85.38 143 ALA A O 1
ATOM 1116 N N . SER A 1 144 ? 24.386 1.033 -33.079 1.00 85.12 144 SER A N 1
ATOM 1117 C CA . SER A 1 144 ? 24.582 0.165 -34.246 1.00 85.12 144 SER A CA 1
ATOM 1118 C C . SER A 1 144 ? 24.193 0.849 -35.562 1.00 85.12 144 SER A C 1
ATOM 1120 O O . SER A 1 144 ? 24.916 0.732 -36.550 1.00 85.12 144 SER A O 1
ATOM 1122 N N . GLU A 1 145 ? 23.114 1.638 -35.562 1.00 82.06 145 GLU A N 1
ATOM 1123 C CA . GLU A 1 145 ? 22.689 2.441 -36.713 1.00 82.06 145 GLU A CA 1
ATOM 1124 C C . GLU A 1 145 ? 23.707 3.541 -37.042 1.00 82.06 145 GLU A C 1
ATOM 1126 O O . GLU A 1 145 ? 24.014 3.771 -38.212 1.00 82.06 145 GLU A O 1
ATOM 1131 N N . ALA A 1 146 ? 24.280 4.191 -36.023 1.00 81.69 146 ALA A N 1
ATOM 1132 C CA . ALA A 1 146 ? 25.322 5.198 -36.207 1.00 81.69 146 ALA A CA 1
ATOM 1133 C C . ALA A 1 146 ? 26.603 4.602 -36.815 1.00 81.69 146 ALA A C 1
ATOM 1135 O O . ALA A 1 146 ? 27.174 5.195 -37.731 1.00 81.69 146 ALA A O 1
ATOM 1136 N N . VAL A 1 147 ? 27.029 3.420 -36.350 1.00 86.94 147 VAL A N 1
ATOM 1137 C CA . VAL A 1 147 ? 28.180 2.698 -36.919 1.00 86.94 147 VAL A CA 1
ATOM 1138 C C . VAL A 1 147 ? 27.911 2.320 -38.376 1.00 86.94 147 VAL A C 1
ATOM 1140 O O . VAL A 1 147 ? 28.725 2.640 -39.239 1.00 86.94 147 VAL A O 1
ATOM 1143 N N . ALA A 1 148 ? 26.749 1.734 -38.676 1.00 81.56 148 ALA A N 1
ATOM 1144 C CA . ALA A 1 148 ? 26.381 1.367 -40.044 1.00 81.56 148 ALA A CA 1
ATOM 1145 C C . ALA A 1 148 ? 26.332 2.587 -40.985 1.00 81.56 148 ALA A C 1
ATOM 1147 O O . ALA A 1 148 ? 26.790 2.521 -42.125 1.00 81.56 148 ALA A O 1
ATOM 1148 N N . SER A 1 149 ? 25.820 3.725 -40.507 1.00 79.12 149 SER A N 1
ATOM 1149 C CA . SER A 1 149 ? 25.808 4.986 -41.257 1.00 79.12 149 SER A CA 1
ATOM 1150 C C . SER A 1 149 ? 27.224 5.518 -41.523 1.00 79.12 149 SER A C 1
ATOM 1152 O O . SER A 1 149 ? 27.535 5.929 -42.643 1.00 79.12 149 SER A O 1
ATOM 1154 N N . ALA A 1 150 ? 28.118 5.456 -40.530 1.00 78.38 150 ALA A N 1
ATOM 1155 C CA . ALA A 1 150 ? 29.516 5.857 -40.686 1.00 78.38 150 ALA A CA 1
ATOM 1156 C C . ALA A 1 150 ? 30.268 4.964 -41.689 1.00 78.38 150 ALA A C 1
ATOM 1158 O O . ALA A 1 150 ? 31.000 5.475 -42.538 1.00 78.38 150 ALA A O 1
ATOM 1159 N N . GLU A 1 151 ? 30.048 3.647 -41.646 1.00 78.56 151 GLU A N 1
ATOM 1160 C CA . GLU A 1 151 ? 30.599 2.697 -42.619 1.00 78.56 151 GLU A CA 1
ATOM 1161 C C . GLU A 1 151 ? 30.091 2.977 -44.040 1.00 78.56 151 GLU A C 1
ATOM 1163 O O . GLU A 1 151 ? 30.876 2.971 -44.988 1.00 78.56 151 GLU A O 1
ATOM 1168 N N . GLN A 1 152 ? 28.800 3.289 -44.198 1.00 76.81 152 GLN A N 1
ATOM 1169 C CA . GLN A 1 152 ? 28.221 3.667 -45.490 1.00 76.81 152 GLN A CA 1
ATOM 1170 C C . GLN A 1 152 ? 28.804 4.976 -46.029 1.00 76.81 152 GLN A C 1
ATOM 1172 O O . GLN A 1 152 ? 29.137 5.053 -47.212 1.00 76.81 152 GLN A O 1
ATOM 1177 N N . ALA A 1 153 ? 28.970 5.993 -45.179 1.00 74.19 153 ALA A N 1
ATOM 1178 C CA . ALA A 1 153 ? 29.595 7.257 -45.562 1.00 74.19 153 ALA A CA 1
ATOM 1179 C C . ALA A 1 153 ? 31.061 7.056 -45.986 1.00 74.19 153 ALA A C 1
ATOM 1181 O O . ALA A 1 153 ? 31.494 7.589 -47.010 1.00 74.19 153 ALA A O 1
ATOM 1182 N N . PHE A 1 154 ? 31.807 6.230 -45.248 1.00 71.50 154 PHE A N 1
ATOM 1183 C CA . PHE A 1 154 ? 33.195 5.889 -45.556 1.00 71.50 154 PHE A CA 1
ATOM 1184 C C . PHE A 1 154 ? 33.326 5.083 -46.860 1.00 71.50 154 PHE A C 1
ATOM 1186 O O . PHE A 1 154 ? 34.149 5.419 -47.716 1.00 71.50 154 PHE A O 1
ATOM 1193 N N . ALA A 1 155 ? 32.472 4.079 -47.076 1.00 69.88 155 ALA A N 1
ATOM 1194 C CA . ALA A 1 155 ? 32.408 3.322 -48.328 1.00 69.88 155 ALA A CA 1
ATOM 1195 C C . ALA A 1 155 ? 32.013 4.211 -49.523 1.00 69.88 155 ALA A C 1
ATOM 1197 O O . ALA A 1 155 ? 32.572 4.073 -50.611 1.00 69.88 155 ALA A O 1
ATOM 1198 N N . GLY A 1 156 ? 31.097 5.163 -49.311 1.00 63.78 156 GLY A N 1
ATOM 1199 C CA . GLY A 1 156 ? 30.724 6.179 -50.294 1.00 63.78 156 GLY A CA 1
ATOM 1200 C C . GLY A 1 156 ? 31.879 7.117 -50.657 1.00 63.78 156 GLY A C 1
ATOM 1201 O O . GLY A 1 156 ? 32.026 7.463 -51.827 1.00 63.78 156 GLY A O 1
ATOM 1202 N N . SER A 1 157 ? 32.739 7.473 -49.693 1.00 59.47 157 SER A N 1
ATOM 1203 C CA . SER A 1 157 ? 33.930 8.299 -49.953 1.00 59.47 157 SER A CA 1
ATOM 1204 C C . SER A 1 157 ? 35.050 7.557 -50.695 1.00 59.47 157 SER A C 1
ATOM 1206 O O . SER A 1 157 ? 35.705 8.147 -51.548 1.00 59.47 157 SER A O 1
ATOM 1208 N N . GLN A 1 158 ? 35.232 6.253 -50.455 1.00 54.91 158 GLN A N 1
ATOM 1209 C CA . GLN A 1 158 ? 36.251 5.450 -51.150 1.00 54.91 158 GLN A CA 1
ATOM 1210 C C . GLN A 1 158 ? 35.876 5.085 -52.595 1.00 54.91 158 GLN A C 1
ATOM 1212 O O . GLN A 1 158 ? 36.740 4.694 -53.375 1.00 54.91 158 GLN A O 1
ATOM 1217 N N . ALA A 1 159 ? 34.611 5.237 -52.999 1.00 53.97 159 ALA A N 1
ATOM 1218 C CA . ALA A 1 159 ? 34.201 5.023 -54.388 1.00 53.97 159 ALA A CA 1
ATOM 1219 C C . ALA A 1 159 ? 34.710 6.116 -55.362 1.00 53.97 159 ALA A C 1
ATOM 1221 O O . ALA A 1 159 ? 34.558 5.952 -56.573 1.00 53.97 159 ALA A O 1
ATOM 1222 N N . GLY A 1 160 ? 35.302 7.209 -54.854 1.00 50.88 160 GLY A N 1
ATOM 1223 C CA . GLY A 1 160 ? 35.855 8.315 -55.646 1.00 50.88 160 GLY A CA 1
ATOM 1224 C C . GLY A 1 160 ? 37.362 8.252 -55.930 1.00 50.88 160 GLY A C 1
ATOM 1225 O O . GLY A 1 160 ? 37.797 8.821 -56.927 1.00 50.88 160 GLY A O 1
ATOM 1226 N N . GLU A 1 161 ? 38.162 7.541 -55.129 1.00 50.12 161 GLU A N 1
ATOM 1227 C CA . GLU A 1 161 ? 39.623 7.471 -55.296 1.00 50.12 161 GLU A CA 1
ATOM 1228 C C . GLU A 1 161 ? 40.118 6.039 -55.042 1.00 50.12 161 GLU A C 1
ATOM 1230 O O . GLU A 1 161 ? 39.959 5.475 -53.963 1.00 50.12 161 GLU A O 1
ATOM 1235 N N . GLY A 1 162 ? 40.655 5.404 -56.087 1.00 51.81 162 GLY A N 1
ATOM 1236 C CA . GLY A 1 162 ? 41.000 3.985 -56.080 1.00 51.81 162 GLY A CA 1
ATOM 1237 C C . GLY A 1 162 ? 42.262 3.638 -55.285 1.00 51.81 162 GLY A C 1
ATOM 1238 O O . GLY A 1 162 ? 43.309 4.228 -55.523 1.00 51.81 162 GLY A O 1
ATOM 1239 N N . ALA A 1 163 ? 42.140 2.620 -54.421 1.00 44.56 163 ALA A N 1
ATOM 1240 C CA . ALA A 1 163 ? 43.123 1.610 -53.965 1.00 44.56 163 ALA A CA 1
ATOM 1241 C C . ALA A 1 163 ? 42.711 1.199 -52.532 1.00 44.56 163 ALA A C 1
ATOM 1243 O O . ALA A 1 163 ? 42.748 2.014 -51.626 1.00 44.56 163 ALA A O 1
ATOM 1244 N N . GLY A 1 164 ? 42.148 0.019 -52.258 1.00 54.81 164 GLY A N 1
ATOM 1245 C CA . GLY A 1 164 ? 42.807 -1.284 -52.327 1.00 54.81 164 GLY A CA 1
ATOM 1246 C C . GLY A 1 164 ? 43.523 -1.592 -51.004 1.00 54.81 164 GLY A C 1
ATOM 1247 O O . GLY A 1 164 ? 44.607 -1.065 -50.815 1.00 54.81 164 GLY A O 1
ATOM 1248 N N . ILE A 1 165 ? 42.930 -2.428 -50.132 1.00 49.47 165 ILE A N 1
ATOM 1249 C CA . ILE A 1 165 ? 43.563 -3.331 -49.131 1.00 49.47 165 ILE A CA 1
ATOM 1250 C C . ILE A 1 165 ? 42.449 -4.193 -48.469 1.00 49.47 165 ILE A C 1
ATOM 1252 O O . ILE A 1 165 ? 41.308 -3.736 -48.384 1.00 49.47 165 ILE A O 1
ATOM 1256 N N . PRO A 1 166 ? 42.716 -5.459 -48.079 1.00 50.44 166 PRO A N 1
ATOM 1257 C CA . PRO A 1 166 ? 41.687 -6.471 -47.842 1.00 50.44 166 PRO A CA 1
ATOM 1258 C C . PRO A 1 166 ? 41.178 -6.553 -46.388 1.00 50.44 166 PRO A C 1
ATOM 1260 O O . PRO A 1 166 ? 41.825 -6.111 -45.443 1.00 50.44 166 PRO A O 1
ATOM 1263 N N . THR A 1 167 ? 40.037 -7.244 -46.251 1.00 50.53 167 THR A N 1
ATOM 1264 C CA . THR A 1 167 ? 39.547 -7.980 -45.063 1.00 50.53 167 THR A CA 1
ATOM 1265 C C . THR A 1 167 ? 39.110 -7.184 -43.825 1.00 50.53 167 THR A C 1
ATOM 1267 O O . THR A 1 167 ? 39.756 -7.200 -42.787 1.00 50.53 167 THR A O 1
ATOM 1270 N N . ALA A 1 168 ? 37.885 -6.646 -43.894 1.00 47.25 168 ALA A N 1
ATOM 1271 C CA . ALA A 1 168 ? 37.002 -6.410 -42.740 1.00 47.25 168 ALA A CA 1
ATOM 1272 C C . ALA A 1 168 ? 36.135 -7.648 -42.383 1.00 47.25 168 ALA A C 1
ATOM 1274 O O . ALA A 1 168 ? 35.171 -7.547 -41.629 1.00 47.25 168 ALA A O 1
ATOM 1275 N N . ILE A 1 169 ? 36.450 -8.823 -42.948 1.00 51.56 169 ILE A N 1
ATOM 1276 C CA . ILE A 1 169 ? 35.647 -10.050 -42.789 1.00 51.56 169 ILE A CA 1
ATOM 1277 C C . ILE A 1 169 ? 35.979 -10.796 -41.479 1.00 51.56 169 ILE A C 1
ATOM 1279 O O . ILE A 1 169 ? 35.089 -11.430 -40.919 1.00 51.56 169 ILE A O 1
ATOM 1283 N N . ASP A 1 170 ? 37.172 -10.617 -40.897 1.00 51.25 170 ASP A N 1
ATOM 1284 C CA . ASP A 1 170 ? 37.535 -11.255 -39.613 1.00 51.25 170 ASP A CA 1
ATOM 1285 C C . ASP A 1 170 ? 36.807 -10.658 -38.391 1.00 51.25 170 ASP A C 1
ATOM 1287 O O . ASP A 1 170 ? 36.644 -11.318 -37.363 1.00 51.25 170 ASP A O 1
ATOM 1291 N N . SER A 1 171 ? 36.294 -9.429 -38.488 1.00 47.84 171 SER A N 1
ATOM 1292 C CA . SER A 1 171 ? 35.628 -8.757 -37.361 1.00 47.84 171 SER A CA 1
ATOM 1293 C C . SER A 1 171 ? 34.183 -9.232 -37.142 1.00 47.84 171 SER A C 1
ATOM 1295 O O . SER A 1 171 ? 33.676 -9.192 -36.019 1.00 47.84 171 SER A O 1
ATOM 1297 N N . ALA A 1 172 ? 33.510 -9.711 -38.195 1.00 51.50 172 ALA A N 1
ATOM 1298 C CA . ALA A 1 172 ? 32.097 -10.096 -38.140 1.00 51.50 172 ALA A CA 1
ATOM 1299 C C . ALA A 1 172 ? 31.870 -11.501 -37.548 1.00 51.50 172 ALA A C 1
ATOM 1301 O O . ALA A 1 172 ? 30.828 -11.755 -36.936 1.00 51.50 172 ALA A O 1
ATOM 1302 N N . GLU A 1 173 ? 32.842 -12.409 -37.673 1.00 52.97 173 GLU A N 1
ATOM 1303 C CA . GLU A 1 173 ? 32.763 -13.738 -37.052 1.00 52.97 173 GLU A CA 1
ATOM 1304 C C . GLU A 1 173 ? 33.070 -13.690 -35.548 1.00 52.97 173 GLU A C 1
ATOM 1306 O O . GLU A 1 173 ? 32.389 -14.351 -34.759 1.00 52.97 173 GLU A O 1
ATOM 1311 N N . LEU A 1 174 ? 33.990 -12.817 -35.116 1.00 52.16 174 LEU A N 1
ATOM 1312 C CA . LEU A 1 174 ? 34.312 -12.635 -33.697 1.00 52.16 174 LEU A CA 1
ATOM 1313 C C . LEU A 1 174 ? 33.149 -12.004 -32.902 1.00 52.16 174 LEU A C 1
ATOM 1315 O O . LEU A 1 174 ? 32.956 -12.309 -31.722 1.00 52.16 174 LEU A O 1
ATOM 1319 N N . LEU A 1 175 ? 32.330 -11.164 -33.551 1.00 48.88 175 LEU A N 1
ATOM 1320 C CA . LEU A 1 175 ? 31.157 -10.538 -32.932 1.00 48.88 175 LEU A CA 1
ATOM 1321 C C . LEU A 1 175 ? 29.944 -11.488 -32.870 1.00 48.88 175 LEU A C 1
ATOM 1323 O O . LEU A 1 175 ? 29.212 -11.481 -31.878 1.00 48.88 175 LEU A O 1
ATOM 1327 N N . ARG A 1 176 ? 29.783 -12.388 -33.856 1.00 52.69 176 ARG A N 1
ATOM 1328 C CA . ARG A 1 176 ? 28.782 -13.475 -33.800 1.00 52.69 176 ARG A CA 1
ATOM 1329 C C . ARG A 1 176 ? 29.117 -14.537 -32.754 1.00 52.69 176 ARG A C 1
ATOM 1331 O O . ARG A 1 176 ? 28.207 -15.016 -32.079 1.00 52.69 176 ARG A O 1
ATOM 1338 N N . ALA A 1 177 ? 30.397 -14.855 -32.554 1.00 54.72 177 ALA A N 1
ATOM 1339 C CA . ALA A 1 177 ? 30.824 -15.820 -31.537 1.00 54.72 177 ALA A CA 1
ATOM 1340 C C . ALA A 1 177 ? 30.502 -15.361 -30.097 1.00 54.72 177 ALA A C 1
ATOM 1342 O O . ALA A 1 177 ? 30.236 -16.193 -29.231 1.00 54.72 177 ALA A O 1
ATOM 1343 N N . ARG A 1 178 ? 30.441 -14.044 -29.836 1.00 55.47 178 ARG A N 1
ATOM 1344 C CA . ARG A 1 178 ? 30.032 -13.495 -28.527 1.00 55.47 178 ARG A CA 1
ATOM 1345 C C . ARG A 1 178 ? 28.519 -13.428 -28.315 1.00 55.47 178 ARG A C 1
ATOM 1347 O O . ARG A 1 178 ? 28.080 -13.525 -27.175 1.00 55.47 178 ARG A O 1
ATOM 1354 N N . GLN A 1 179 ? 27.723 -13.305 -29.376 1.00 52.66 179 GLN A N 1
ATOM 1355 C CA . GLN A 1 179 ? 26.257 -13.293 -29.269 1.00 52.66 179 GLN A CA 1
ATOM 1356 C C . GLN A 1 179 ? 25.651 -14.700 -29.150 1.00 52.66 179 GLN A C 1
ATOM 1358 O O . GLN A 1 179 ? 24.612 -14.856 -28.513 1.00 52.66 179 GLN A O 1
ATOM 1363 N N . ALA A 1 180 ? 26.319 -15.736 -29.671 1.00 48.38 180 ALA A N 1
ATOM 1364 C CA . ALA A 1 180 ? 25.888 -17.127 -29.502 1.00 48.38 180 ALA A CA 1
ATOM 1365 C C . ALA A 1 180 ? 26.154 -17.688 -28.086 1.00 48.38 180 ALA A C 1
ATOM 1367 O O . ALA A 1 180 ? 25.435 -18.577 -27.639 1.00 48.38 180 ALA A O 1
ATOM 1368 N N . ALA A 1 181 ? 27.133 -17.144 -27.352 1.00 50.22 181 ALA A N 1
ATOM 1369 C CA . ALA A 1 181 ? 27.453 -17.563 -25.981 1.00 50.22 181 ALA A CA 1
ATOM 1370 C C . ALA A 1 181 ? 26.523 -16.961 -24.903 1.00 50.22 181 ALA A C 1
ATOM 1372 O O . ALA A 1 181 ? 26.575 -17.376 -23.751 1.00 50.22 181 ALA A O 1
ATOM 1373 N N . ALA A 1 182 ? 25.666 -15.998 -25.261 1.00 48.34 182 ALA A N 1
ATOM 1374 C CA . ALA A 1 182 ? 24.752 -15.326 -24.331 1.00 48.34 182 ALA A CA 1
ATOM 1375 C C . ALA A 1 182 ? 23.307 -15.872 -24.366 1.00 48.34 182 ALA A C 1
ATOM 1377 O O . ALA A 1 182 ? 22.433 -15.317 -23.705 1.00 48.34 182 ALA A O 1
ATOM 1378 N N . GLN A 1 183 ? 23.033 -16.941 -25.130 1.00 47.84 183 GLN A N 1
ATOM 1379 C CA . GLN A 1 183 ? 21.692 -17.546 -25.240 1.00 47.84 183 GLN A CA 1
ATOM 1380 C C . GLN A 1 183 ? 21.552 -18.937 -24.604 1.00 47.84 183 GLN A C 1
ATOM 1382 O O . GLN A 1 183 ? 20.504 -19.566 -24.727 1.00 47.84 183 GLN A O 1
ATOM 1387 N N . SER A 1 184 ? 22.554 -19.414 -23.871 1.00 49.81 184 SER A N 1
ATOM 1388 C CA . SER A 1 184 ? 22.472 -20.664 -23.113 1.00 49.81 184 SER A CA 1
ATOM 1389 C C . SER A 1 184 ? 22.500 -20.392 -21.612 1.00 49.81 184 SER A C 1
ATOM 1391 O O . SER A 1 184 ? 23.488 -20.684 -20.958 1.00 49.81 184 SER A O 1
ATOM 1393 N N . ASP A 1 185 ? 21.416 -19.814 -21.096 1.00 45.50 185 ASP A N 1
ATOM 1394 C CA . ASP A 1 185 ? 21.001 -19.956 -19.694 1.00 45.50 185 ASP A CA 1
ATOM 1395 C C . ASP A 1 185 ? 19.484 -19.747 -19.607 1.00 45.50 185 ASP A C 1
ATOM 1397 O O . ASP A 1 185 ? 18.951 -18.764 -19.097 1.00 45.50 185 ASP A O 1
ATOM 1401 N N . ALA A 1 186 ? 18.769 -20.715 -20.176 1.00 48.78 186 ALA A N 1
ATOM 1402 C CA . ALA A 1 186 ? 17.379 -20.987 -19.859 1.00 48.78 186 ALA A CA 1
ATOM 1403 C C . ALA A 1 186 ? 17.330 -22.366 -19.191 1.00 48.78 186 ALA A C 1
ATOM 1405 O O . ALA A 1 186 ? 17.113 -23.383 -19.848 1.00 48.78 186 ALA A O 1
ATOM 1406 N N . ALA A 1 187 ? 17.555 -22.396 -17.877 1.00 40.31 187 ALA A N 1
ATOM 1407 C CA . ALA A 1 187 ? 17.215 -23.532 -17.035 1.00 40.31 187 ALA A CA 1
ATOM 1408 C C . ALA A 1 187 ? 16.123 -23.108 -16.048 1.00 40.31 187 ALA A C 1
ATOM 1410 O O . ALA A 1 187 ? 16.257 -22.170 -15.265 1.00 40.31 187 ALA A O 1
ATOM 1411 N N . LEU A 1 188 ? 15.008 -23.812 -16.174 1.00 46.12 188 LEU A N 1
ATOM 1412 C CA . LEU A 1 188 ? 13.774 -23.697 -15.419 1.00 46.12 188 LEU A CA 1
ATOM 1413 C C . LEU A 1 188 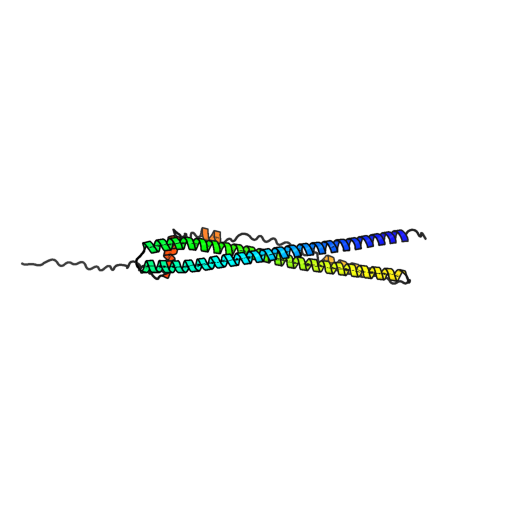? 14.001 -23.902 -13.914 1.00 46.12 188 LEU A C 1
ATOM 1415 O O . LEU A 1 188 ? 14.652 -24.861 -13.509 1.00 46.12 188 LEU A O 1
ATOM 1419 N N . ALA A 1 189 ? 13.334 -23.092 -13.093 1.00 37.00 189 ALA A N 1
ATOM 1420 C CA . ALA A 1 189 ? 12.922 -23.488 -11.750 1.00 37.00 189 ALA A CA 1
ATOM 1421 C C . ALA A 1 189 ? 11.556 -22.862 -11.433 1.00 37.00 189 ALA A C 1
ATOM 1423 O O . ALA A 1 189 ? 11.439 -21.738 -10.950 1.00 37.00 189 ALA A O 1
ATOM 1424 N N . THR A 1 190 ? 10.501 -23.610 -11.741 1.00 46.47 190 THR A N 1
ATOM 1425 C CA . THR A 1 190 ? 9.155 -23.411 -11.203 1.00 46.47 190 THR A CA 1
ATOM 1426 C C . THR A 1 190 ? 9.137 -23.851 -9.740 1.00 46.47 190 THR A C 1
ATOM 1428 O O . THR A 1 190 ? 9.265 -25.040 -9.454 1.00 46.47 190 THR A O 1
ATOM 1431 N N . GLY A 1 191 ? 8.954 -22.906 -8.819 1.00 33.72 191 GLY A N 1
ATOM 1432 C CA . GLY A 1 191 ? 8.676 -23.168 -7.408 1.00 33.72 191 GLY A CA 1
ATOM 1433 C C . GLY A 1 191 ? 7.314 -22.594 -7.039 1.00 33.72 191 GLY A C 1
ATOM 1434 O O . GLY A 1 191 ? 7.173 -21.389 -6.862 1.00 33.72 191 GLY A O 1
ATOM 1435 N N . SER A 1 192 ? 6.309 -23.463 -6.970 1.00 38.53 192 SER A N 1
ATOM 1436 C CA . SER A 1 192 ? 4.947 -23.148 -6.536 1.00 38.53 192 SER A CA 1
ATOM 1437 C C . SER A 1 192 ? 4.937 -22.644 -5.088 1.00 38.53 192 SER A C 1
ATOM 1439 O O . SER A 1 192 ? 5.288 -23.390 -4.175 1.00 38.53 192 SER A O 1
ATOM 1441 N N . ALA A 1 193 ? 4.471 -21.414 -4.867 1.00 37.47 193 ALA A N 1
ATOM 1442 C CA . ALA A 1 193 ? 4.071 -20.933 -3.549 1.00 37.47 193 ALA A CA 1
ATOM 1443 C C . ALA A 1 193 ? 2.718 -21.568 -3.186 1.00 37.47 193 ALA A C 1
ATOM 1445 O O . ALA A 1 193 ? 1.663 -21.122 -3.635 1.00 37.47 193 ALA A O 1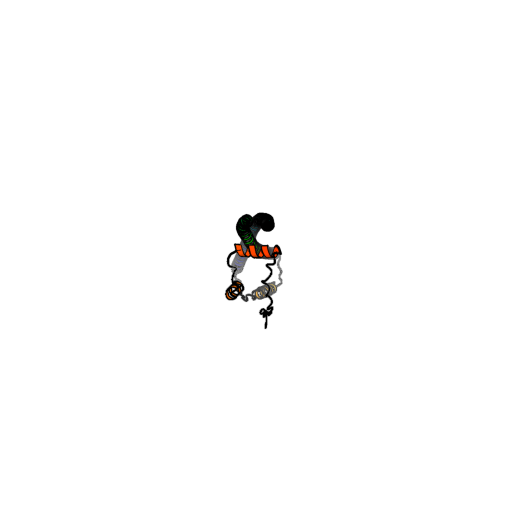
ATOM 1446 N N . GLY A 1 194 ? 2.764 -22.664 -2.429 1.00 43.44 194 GLY A N 1
ATOM 1447 C CA . GLY A 1 194 ? 1.587 -23.241 -1.785 1.00 43.44 194 GLY A CA 1
ATOM 1448 C C . GLY A 1 194 ? 1.158 -22.430 -0.551 1.00 43.44 194 GLY A C 1
ATOM 1449 O O . GLY A 1 194 ? 1.975 -21.698 0.012 1.00 43.44 194 GLY A O 1
ATOM 1450 N N . PRO A 1 195 ? -0.110 -22.545 -0.125 1.00 44.22 195 PRO A N 1
ATOM 1451 C CA . PRO A 1 195 ? -0.624 -21.881 1.067 1.00 44.22 195 PRO A CA 1
ATOM 1452 C C . PRO A 1 195 ? -0.012 -22.444 2.362 1.00 44.22 195 PRO A C 1
ATOM 1454 O O . PRO A 1 195 ? 0.410 -23.598 2.430 1.00 44.22 195 PRO A O 1
ATOM 1457 N N . ASP A 1 196 ? 0.021 -21.588 3.381 1.00 50.00 196 ASP A N 1
ATOM 1458 C CA . ASP A 1 196 ? 0.704 -21.745 4.667 1.00 50.00 196 ASP A CA 1
ATOM 1459 C C . ASP A 1 196 ? 0.185 -22.961 5.488 1.00 50.00 196 ASP A C 1
ATOM 1461 O O . ASP A 1 196 ? -0.975 -22.977 5.907 1.00 50.00 196 ASP A O 1
ATOM 1465 N N . PRO A 1 197 ? 1.002 -24.005 5.747 1.00 53.25 197 PRO A N 1
ATOM 1466 C CA . PRO A 1 197 ? 0.592 -25.251 6.413 1.00 53.25 197 PRO A CA 1
ATOM 1467 C C . PRO A 1 197 ? 0.522 -25.151 7.951 1.00 53.25 197 PRO A C 1
ATOM 1469 O O . PRO A 1 197 ? 0.594 -26.170 8.651 1.00 53.25 197 PRO A O 1
ATOM 1472 N N . LEU A 1 198 ? 0.425 -23.938 8.499 1.00 49.06 198 LEU A N 1
ATOM 1473 C CA . LEU A 1 198 ? 0.414 -23.687 9.940 1.00 49.06 198 LEU A CA 1
ATOM 1474 C C . LEU A 1 198 ? -1.010 -23.668 10.523 1.00 49.06 198 LEU A C 1
ATOM 1476 O O . LEU A 1 198 ? -1.234 -24.206 11.609 1.00 49.06 198 LEU A O 1
ATOM 1480 N N . ASP A 1 199 ? -1.996 -23.190 9.763 1.00 48.75 199 ASP A N 1
ATOM 1481 C CA . ASP A 1 199 ? -3.387 -23.064 10.227 1.00 48.75 199 ASP A CA 1
ATOM 1482 C C . ASP A 1 199 ? -4.115 -24.416 10.326 1.00 48.75 199 ASP A C 1
ATOM 1484 O O . ASP A 1 199 ? -4.939 -24.647 11.216 1.00 48.75 199 ASP A O 1
ATOM 1488 N N . GLU A 1 200 ? -3.753 -25.381 9.478 1.00 52.09 200 GLU A N 1
ATOM 1489 C CA . GLU A 1 200 ? -4.314 -26.736 9.535 1.00 52.09 200 GLU A CA 1
ATOM 1490 C C . GLU A 1 200 ? -3.762 -27.547 10.725 1.00 52.09 200 GLU A C 1
ATOM 1492 O O . GLU A 1 200 ? -4.446 -28.420 11.269 1.00 52.09 200 GLU A O 1
ATOM 1497 N N . LYS A 1 201 ? -2.539 -27.228 11.174 1.00 54.81 201 LYS A N 1
ATOM 1498 C CA . LYS A 1 201 ? -1.907 -27.840 12.354 1.00 54.81 201 LYS A CA 1
ATOM 1499 C C . LYS A 1 201 ? -2.507 -27.309 13.653 1.00 54.81 201 LYS A C 1
ATOM 1501 O O . LYS A 1 201 ? -2.696 -28.085 14.586 1.00 54.81 201 LYS A O 1
ATOM 1506 N N . LEU A 1 202 ? -2.890 -26.032 13.684 1.00 54.09 202 LEU A N 1
ATOM 1507 C CA . LEU A 1 202 ? -3.561 -25.415 14.831 1.00 54.09 202 LEU A CA 1
ATOM 1508 C C . LEU A 1 202 ? -4.995 -25.940 15.011 1.00 54.09 202 LEU A C 1
ATOM 1510 O O . LEU A 1 202 ? -5.431 -26.165 16.138 1.00 54.09 202 LEU A O 1
ATOM 1514 N N . ARG A 1 203 ? -5.694 -26.264 13.914 1.00 53.00 203 ARG A N 1
ATOM 1515 C CA . ARG A 1 203 ? -7.032 -26.882 13.962 1.00 53.00 203 ARG A CA 1
ATOM 1516 C C . ARG A 1 203 ? -7.008 -28.362 14.374 1.00 53.00 203 ARG A C 1
ATOM 1518 O O . ARG A 1 203 ? -7.935 -28.827 15.031 1.00 53.00 203 ARG A O 1
ATOM 1525 N N . LYS A 1 204 ? -5.947 -29.103 14.024 1.00 52.03 204 LYS A N 1
ATOM 1526 C CA . LYS A 1 204 ? -5.737 -30.509 14.437 1.00 52.03 204 LYS A CA 1
ATOM 1527 C C . LYS A 1 204 ? -5.283 -30.659 15.898 1.00 52.03 204 LYS A C 1
ATOM 1529 O O . LYS A 1 204 ? -5.383 -31.757 16.435 1.00 52.03 204 LYS A O 1
ATOM 1534 N N . ALA A 1 205 ? -4.830 -29.582 16.545 1.00 54.12 205 ALA A N 1
ATOM 1535 C CA . ALA A 1 205 ? -4.331 -29.592 17.923 1.00 54.12 205 ALA A CA 1
ATOM 1536 C C . ALA A 1 205 ? -5.424 -29.479 19.008 1.00 54.12 205 ALA A C 1
ATOM 1538 O O . ALA A 1 205 ? -5.099 -29.506 20.191 1.00 54.12 205 ALA A O 1
ATOM 1539 N N . GLY A 1 206 ? -6.707 -29.356 18.643 1.00 42.50 206 GLY A N 1
ATOM 1540 C CA . GLY A 1 206 ? -7.812 -29.403 19.612 1.00 42.50 206 GLY A CA 1
ATOM 1541 C C . GLY A 1 206 ? -7.795 -28.287 20.664 1.00 42.50 206 GLY A C 1
ATOM 1542 O O . GLY A 1 206 ? -8.361 -28.459 21.742 1.00 42.50 206 GLY A O 1
ATOM 1543 N N . ILE A 1 207 ? -7.156 -27.149 20.373 1.00 46.47 207 ILE A N 1
ATOM 1544 C CA . ILE A 1 207 ? -7.145 -25.986 21.265 1.00 46.47 207 ILE A CA 1
ATOM 1545 C C . ILE A 1 207 ? -8.512 -25.314 21.142 1.00 46.47 207 ILE A C 1
ATOM 1547 O O . ILE A 1 207 ? -8.772 -24.522 20.236 1.00 46.47 207 ILE A O 1
ATOM 1551 N N . ALA A 1 208 ? -9.416 -25.742 22.017 1.00 41.66 208 ALA A N 1
ATOM 1552 C CA . ALA A 1 208 ? -10.778 -25.262 22.114 1.00 41.66 208 ALA A CA 1
ATOM 1553 C C . ALA A 1 208 ? -10.801 -23.737 22.278 1.00 41.66 208 ALA A C 1
ATOM 1555 O O . ALA A 1 208 ? -10.189 -23.170 23.182 1.00 41.66 208 ALA A O 1
ATOM 1556 N N . GLN A 1 209 ? -11.529 -23.084 21.379 1.00 47.09 209 GLN A N 1
ATOM 1557 C CA . GLN A 1 209 ? -11.887 -21.680 21.489 1.00 47.09 209 GLN A CA 1
ATOM 1558 C C . GLN A 1 209 ? -12.796 -21.513 22.729 1.00 47.09 209 GLN A C 1
ATOM 1560 O O . GLN A 1 209 ? -13.712 -22.323 22.904 1.00 47.09 209 GLN A O 1
ATOM 1565 N N . PRO A 1 210 ? -12.555 -20.530 23.616 1.00 41.75 210 PRO A N 1
ATOM 1566 C CA . PRO A 1 210 ? -13.400 -20.310 24.788 1.00 41.75 210 PRO A CA 1
ATOM 1567 C C . PRO A 1 210 ? -14.840 -19.963 24.377 1.00 41.75 210 PRO A C 1
ATOM 1569 O O . PRO A 1 210 ? -15.072 -19.301 23.368 1.00 41.75 210 PRO A O 1
ATOM 1572 N N . ALA A 1 211 ? -15.800 -20.438 25.175 1.00 51.59 211 ALA A N 1
ATOM 1573 C CA . ALA A 1 211 ? -17.213 -20.645 24.835 1.00 51.59 211 ALA A CA 1
ATOM 1574 C C . ALA A 1 211 ? -18.074 -19.392 24.550 1.00 51.59 211 ALA A C 1
ATOM 1576 O O . ALA A 1 211 ? -19.265 -19.527 24.293 1.00 51.59 211 ALA A O 1
ATOM 1577 N N . SER A 1 212 ? -17.511 -18.188 24.547 1.00 53.09 212 SER A N 1
ATOM 1578 C CA . SER A 1 212 ? -18.169 -16.976 24.054 1.00 53.09 212 SER A CA 1
ATOM 1579 C C . SER A 1 212 ? -17.137 -15.848 23.980 1.00 53.09 212 SER A C 1
ATOM 1581 O O . SER A 1 212 ? -16.344 -15.699 24.915 1.00 53.09 212 SER A O 1
ATOM 1583 N N . PRO A 1 213 ? -17.128 -15.018 22.918 1.00 60.72 213 PRO A N 1
ATOM 1584 C CA . PRO A 1 213 ? -16.245 -13.854 22.842 1.00 60.72 213 PRO A CA 1
ATOM 1585 C C . PRO A 1 213 ? -16.460 -12.872 24.008 1.00 60.72 213 PRO A C 1
ATOM 1587 O O . PRO A 1 213 ? -15.508 -12.222 24.425 1.00 60.72 213 PRO A O 1
ATOM 1590 N N . VAL A 1 214 ? -17.667 -12.818 24.585 1.00 49.16 214 VAL A N 1
ATOM 1591 C CA . VAL A 1 214 ? -17.992 -11.982 25.757 1.00 49.16 214 VAL A CA 1
ATOM 1592 C C . VAL A 1 214 ? -17.282 -12.492 27.015 1.00 49.16 214 VAL A C 1
ATOM 1594 O O . VAL A 1 214 ? -16.654 -11.720 27.738 1.00 49.16 214 VAL A O 1
ATOM 1597 N N . ASP A 1 215 ? -17.325 -13.803 27.254 1.00 55.84 215 ASP A N 1
ATOM 1598 C CA . ASP A 1 215 ? -16.716 -14.417 28.439 1.00 55.84 215 ASP A CA 1
ATOM 1599 C C . ASP A 1 215 ? -15.182 -14.372 28.375 1.00 55.84 215 ASP A C 1
ATOM 1601 O O . ASP A 1 215 ? -14.518 -14.207 29.398 1.00 55.84 215 ASP A O 1
ATOM 1605 N N . ALA A 1 216 ? -14.607 -14.444 27.168 1.00 72.38 216 ALA A N 1
ATOM 1606 C CA . ALA A 1 216 ? -13.168 -14.310 26.947 1.00 72.38 216 ALA A CA 1
ATOM 1607 C C . ALA A 1 216 ? -12.650 -12.891 27.252 1.00 72.38 216 ALA A C 1
ATOM 1609 O O . ALA A 1 216 ? -11.589 -12.738 27.861 1.00 72.38 216 ALA A O 1
ATOM 1610 N N . VAL A 1 217 ? -13.405 -11.853 26.871 1.00 67.38 217 VAL A N 1
ATOM 1611 C CA . VAL A 1 217 ? -13.073 -10.455 27.194 1.00 67.38 217 VAL A CA 1
ATOM 1612 C C . VAL A 1 217 ? -13.212 -10.206 28.696 1.00 67.38 217 VAL A C 1
ATOM 1614 O O . VAL A 1 217 ? -12.314 -9.624 29.301 1.00 67.38 217 VAL A O 1
ATOM 1617 N N . LEU A 1 218 ? -14.274 -10.715 29.330 1.00 64.06 218 LEU A N 1
ATOM 1618 C CA . LEU A 1 218 ? -14.451 -10.608 30.782 1.00 64.06 218 LEU A CA 1
ATOM 1619 C C . LEU A 1 218 ? -13.330 -11.304 31.565 1.00 64.06 218 LEU A C 1
ATOM 1621 O O . LEU A 1 218 ? -12.852 -10.748 32.551 1.00 64.06 218 LEU A O 1
ATOM 1625 N N . ALA A 1 219 ? -12.874 -12.477 31.119 1.00 72.81 219 ALA A N 1
ATOM 1626 C CA . ALA A 1 219 ? -11.748 -13.178 31.733 1.00 72.81 219 ALA A CA 1
ATOM 1627 C C . ALA A 1 219 ? -10.431 -12.388 31.601 1.00 72.81 219 ALA A C 1
ATOM 1629 O O . ALA A 1 219 ? -9.733 -12.205 32.599 1.00 72.81 219 ALA A O 1
ATOM 1630 N N . ARG A 1 220 ? -10.133 -11.846 30.407 1.00 80.50 220 ARG A N 1
ATOM 1631 C CA . ARG A 1 220 ? -8.953 -10.989 30.163 1.00 80.50 220 ARG A CA 1
ATOM 1632 C C . ARG A 1 220 ? -8.958 -9.755 31.070 1.00 80.50 220 ARG A C 1
ATOM 1634 O O . ARG A 1 220 ? -7.950 -9.442 31.701 1.00 80.50 220 ARG A O 1
ATOM 1641 N N . LEU A 1 221 ? -10.103 -9.078 31.160 1.00 70.31 221 LEU A N 1
ATOM 1642 C CA . LEU A 1 221 ? -10.266 -7.875 31.977 1.00 70.31 221 LEU A CA 1
ATOM 1643 C C . LEU A 1 221 ? -10.201 -8.182 33.481 1.00 70.31 221 LEU A C 1
ATOM 1645 O O . LEU A 1 221 ? -9.630 -7.397 34.235 1.00 70.31 221 LEU A O 1
ATOM 1649 N N . ALA A 1 222 ? -10.725 -9.324 33.933 1.00 71.00 222 ALA A N 1
ATOM 1650 C CA . ALA A 1 222 ? -10.645 -9.745 35.333 1.00 71.00 222 ALA A CA 1
ATOM 1651 C C . ALA A 1 222 ? -9.205 -10.063 35.781 1.00 71.00 222 ALA A C 1
ATOM 1653 O O . ALA A 1 222 ? -8.822 -9.707 36.900 1.00 71.00 222 ALA A O 1
ATOM 1654 N N . GLU A 1 223 ? -8.395 -10.677 34.910 1.00 74.56 223 GLU A N 1
ATOM 1655 C CA . GLU A 1 223 ? -6.967 -10.913 35.160 1.00 74.56 223 GLU A CA 1
ATOM 1656 C C . GLU A 1 223 ? -6.167 -9.604 35.197 1.00 74.56 223 GLU A C 1
ATOM 1658 O O . GLU A 1 223 ? -5.370 -9.397 36.114 1.00 74.56 223 GLU A O 1
ATOM 1663 N N . GLN A 1 224 ? -6.424 -8.679 34.264 1.00 63.53 224 GLN A N 1
ATOM 1664 C CA . GLN A 1 224 ? -5.794 -7.351 34.262 1.00 63.53 224 GLN A CA 1
ATOM 1665 C C . GLN A 1 224 ? -6.218 -6.486 35.462 1.00 63.53 224 GLN A C 1
ATOM 1667 O O . GLN A 1 224 ? -5.428 -5.672 35.939 1.00 63.53 224 GLN A O 1
ATOM 1672 N N . ALA A 1 225 ? -7.430 -6.683 35.989 1.00 52.44 225 ALA A N 1
ATOM 1673 C CA . ALA A 1 225 ? -7.944 -5.992 37.171 1.00 52.44 225 ALA A CA 1
ATOM 1674 C C . ALA A 1 225 ? -7.460 -6.585 38.513 1.00 52.44 225 ALA A C 1
ATOM 1676 O O . ALA A 1 225 ? -7.801 -6.055 39.571 1.00 52.44 225 ALA A O 1
ATOM 1677 N N . GLY A 1 226 ? -6.681 -7.675 38.507 1.00 49.72 226 GLY A N 1
ATOM 1678 C CA . GLY A 1 226 ? -6.123 -8.266 39.728 1.00 49.72 226 GLY A CA 1
ATOM 1679 C C . GLY A 1 226 ? -7.157 -8.898 40.670 1.00 49.72 226 GLY A C 1
ATOM 1680 O O . GLY A 1 226 ? -6.864 -9.108 41.851 1.00 49.72 226 GLY A O 1
ATOM 1681 N N . VAL A 1 227 ? -8.355 -9.242 40.183 1.00 48.56 227 VAL A N 1
ATOM 1682 C CA . VAL A 1 227 ? -9.350 -9.982 40.976 1.00 48.56 227 VAL A CA 1
ATOM 1683 C C . VAL A 1 227 ? -8.978 -11.461 40.949 1.00 48.56 227 VAL A C 1
ATOM 1685 O O . VAL A 1 227 ? -9.542 -12.279 40.228 1.00 48.56 227 VAL A O 1
ATOM 1688 N N . THR A 1 228 ? -7.977 -11.808 41.751 1.00 42.59 228 THR A N 1
ATOM 1689 C CA . THR A 1 228 ? -7.651 -13.200 42.052 1.00 42.59 228 THR A CA 1
ATOM 1690 C C . THR A 1 228 ? -8.832 -13.827 42.796 1.00 42.59 228 THR A C 1
ATOM 1692 O O . THR A 1 228 ? -9.046 -13.612 43.991 1.00 42.59 228 THR A O 1
ATOM 1695 N N . ALA A 1 229 ? -9.636 -14.617 42.084 1.00 45.22 229 ALA A N 1
ATOM 1696 C CA . ALA A 1 229 ? -10.538 -15.569 42.708 1.00 45.22 229 ALA A CA 1
ATOM 1697 C C . ALA A 1 229 ? -9.679 -16.574 43.489 1.00 45.22 229 ALA A C 1
ATOM 1699 O O . ALA A 1 229 ? -9.078 -17.494 42.937 1.00 45.22 229 ALA A O 1
ATOM 1700 N N . ARG A 1 230 ? -9.571 -16.329 44.796 1.00 40.47 230 ARG A N 1
ATOM 1701 C CA . ARG A 1 230 ? -8.953 -17.200 45.794 1.00 40.47 230 ARG A CA 1
ATOM 1702 C C . ARG A 1 230 ? -9.414 -18.653 45.572 1.00 40.47 230 ARG A C 1
ATOM 1704 O O . ARG A 1 230 ? -10.620 -18.898 45.626 1.00 40.47 230 ARG A O 1
ATOM 1711 N N . PRO A 1 231 ? -8.504 -19.624 45.365 1.00 45.62 231 PRO A N 1
ATOM 1712 C CA . PRO A 1 231 ? -8.897 -21.024 45.231 1.00 45.62 231 PRO A CA 1
ATOM 1713 C C . PRO A 1 231 ? -9.557 -21.510 46.536 1.00 45.62 231 PRO A C 1
ATOM 1715 O O . PRO A 1 231 ? -9.145 -21.072 47.620 1.00 45.62 231 PRO A O 1
ATOM 1718 N N . PRO A 1 232 ? -10.574 -22.394 46.480 1.00 46.94 232 PRO A N 1
ATOM 1719 C CA . PRO A 1 232 ? -11.235 -22.883 47.681 1.00 46.94 232 PRO A CA 1
ATOM 1720 C C . PRO A 1 232 ? -10.225 -23.623 48.561 1.00 46.94 232 PRO A C 1
ATOM 1722 O O . PRO A 1 232 ? -9.591 -24.600 48.161 1.00 46.94 232 PRO A O 1
ATOM 1725 N N . GLY A 1 233 ? -10.055 -23.104 49.776 1.00 40.81 233 GLY A N 1
ATOM 1726 C CA . GLY A 1 233 ? -9.161 -23.654 50.778 1.00 40.81 233 GLY A CA 1
ATOM 1727 C C . GLY A 1 233 ? -9.551 -25.082 51.149 1.00 40.81 233 GLY A C 1
ATOM 1728 O O . GLY A 1 233 ? -10.694 -25.368 51.497 1.00 40.81 233 GLY A O 1
ATOM 1729 N N . ARG A 1 234 ? -8.556 -25.966 51.122 1.00 45.12 234 ARG A N 1
ATOM 1730 C CA . ARG A 1 234 ? -8.580 -27.309 51.700 1.00 45.12 234 ARG A CA 1
ATOM 1731 C C . ARG A 1 234 ? -8.830 -27.191 53.211 1.00 45.12 234 ARG A C 1
ATOM 1733 O O . ARG A 1 234 ? -7.912 -26.915 53.979 1.00 45.12 234 ARG A O 1
ATOM 1740 N N . SER A 1 235 ? -10.088 -27.344 53.625 1.00 47.81 235 SER A N 1
ATOM 1741 C CA . SER A 1 235 ? -10.510 -27.322 55.027 1.00 47.81 235 SER A CA 1
ATOM 1742 C C . SER A 1 235 ? -9.870 -28.470 55.809 1.00 47.81 235 SER A C 1
ATOM 1744 O O . SER A 1 235 ? -9.884 -29.625 55.378 1.00 47.81 235 SER A O 1
ATOM 1746 N N . GLY A 1 236 ? -9.302 -28.131 56.965 1.00 44.88 236 GLY A N 1
ATOM 1747 C CA . GLY A 1 236 ? -8.592 -29.042 57.849 1.00 44.88 236 GLY A CA 1
ATOM 1748 C C . GLY A 1 236 ? -9.469 -30.155 58.421 1.00 44.88 236 GLY A C 1
ATOM 1749 O O . GLY A 1 236 ? -10.572 -29.928 58.912 1.00 44.88 236 GLY A O 1
ATOM 1750 N N . LYS A 1 237 ? -8.916 -31.369 58.434 1.00 40.62 237 LYS A N 1
ATOM 1751 C CA . LYS A 1 237 ? -9.429 -32.491 59.217 1.00 40.62 237 LYS A CA 1
ATOM 1752 C C . LYS A 1 237 ? -8.962 -32.315 60.666 1.00 40.62 237 LYS A C 1
ATOM 1754 O O . LYS A 1 237 ? -7.939 -32.859 61.065 1.00 40.62 237 LYS A O 1
ATOM 1759 N N . ARG A 1 238 ? -9.685 -31.507 61.447 1.00 46.16 238 ARG A N 1
ATOM 1760 C CA . ARG A 1 238 ? -9.619 -31.546 62.916 1.00 46.16 238 ARG A CA 1
ATOM 1761 C C . ARG A 1 238 ? -10.500 -32.701 63.389 1.00 46.16 238 ARG A C 1
ATOM 1763 O O . ARG A 1 238 ? -11.707 -32.550 63.522 1.00 46.16 238 ARG A O 1
ATOM 1770 N N . SER A 1 239 ? -9.900 -33.865 63.609 1.00 46.66 239 SER A N 1
ATOM 1771 C CA . SER A 1 239 ? -10.525 -34.943 64.375 1.00 46.66 239 SER A CA 1
ATOM 1772 C C . SER A 1 239 ? -10.417 -34.611 65.865 1.00 46.66 239 SER A C 1
ATOM 1774 O O . SER A 1 239 ? -9.386 -34.854 66.484 1.00 46.66 239 SER A O 1
ATOM 1776 N N . GLY A 1 240 ? -11.474 -34.028 66.423 1.00 42.66 240 GLY A N 1
ATOM 1777 C CA . GLY A 1 240 ? -11.694 -33.911 67.862 1.00 42.66 240 GLY A CA 1
ATOM 1778 C C . GLY A 1 240 ? -13.129 -34.326 68.152 1.00 42.66 240 GLY A C 1
ATOM 1779 O O . GLY A 1 240 ? -14.027 -33.495 68.107 1.00 42.66 240 GLY A O 1
ATOM 1780 N N . THR A 1 241 ? -13.354 -35.627 68.349 1.00 48.12 241 THR A N 1
ATOM 1781 C CA . THR A 1 241 ? -14.647 -36.157 68.803 1.00 48.12 241 THR A CA 1
ATOM 1782 C C . THR A 1 241 ? -14.693 -36.057 70.319 1.00 48.12 241 THR A C 1
ATOM 1784 O O . THR A 1 241 ? -13.842 -36.611 71.009 1.00 48.12 241 THR A O 1
ATOM 1787 N N . ALA A 1 242 ? -15.678 -35.309 70.804 1.00 48.34 242 ALA A N 1
ATOM 1788 C CA . ALA A 1 242 ? -16.032 -35.190 72.203 1.00 48.34 242 ALA A CA 1
ATOM 1789 C C . ALA A 1 242 ? -16.661 -36.494 72.714 1.00 48.34 242 ALA A C 1
ATOM 1791 O O . ALA A 1 242 ? -17.553 -37.051 72.078 1.00 48.34 242 ALA A O 1
ATOM 1792 N N . ALA A 1 243 ? -16.238 -36.927 73.897 1.00 47.88 243 ALA A N 1
ATOM 1793 C CA . ALA A 1 243 ? -17.010 -37.806 74.761 1.00 47.88 243 ALA A CA 1
ATOM 1794 C C . ALA A 1 243 ? -16.828 -37.304 76.198 1.00 47.88 243 ALA A C 1
ATOM 1796 O O . ALA A 1 243 ? -15.896 -37.700 76.889 1.00 47.88 243 ALA A O 1
ATOM 1797 N N . ASN A 1 244 ? -17.692 -36.381 76.617 1.00 47.31 244 ASN A N 1
ATOM 1798 C CA . ASN A 1 244 ? -17.930 -36.106 78.028 1.00 47.31 244 ASN A CA 1
ATOM 1799 C C . ASN A 1 244 ? -19.396 -36.456 78.290 1.00 47.31 244 ASN A C 1
ATOM 1801 O O . ASN A 1 244 ? -20.287 -35.741 77.834 1.00 47.31 244 ASN A O 1
ATOM 1805 N N . LYS A 1 245 ? -19.623 -37.606 78.928 1.00 56.06 245 LYS A N 1
ATOM 1806 C CA . LYS A 1 245 ? -20.914 -37.988 79.497 1.00 56.06 245 LYS A CA 1
ATOM 1807 C C . LYS A 1 245 ? -20.856 -37.687 80.991 1.00 56.06 245 LYS A C 1
ATOM 1809 O O . LYS A 1 245 ? -19.982 -38.186 81.687 1.00 56.06 245 LYS A O 1
ATOM 1814 N N . GLU A 1 246 ? -21.763 -36.804 81.378 1.00 47.25 246 GLU A N 1
ATOM 1815 C CA . GLU A 1 246 ? -22.465 -36.673 82.657 1.00 47.25 246 GLU A CA 1
ATOM 1816 C C . GLU A 1 246 ? -22.109 -37.698 83.757 1.00 47.25 246 GLU A C 1
ATOM 1818 O O . GLU A 1 246 ? -22.318 -38.898 83.603 1.00 47.25 246 GLU A O 1
ATOM 1823 N N . ASN A 1 247 ? -21.649 -37.169 84.895 1.00 48.47 247 ASN A N 1
ATOM 1824 C CA . ASN A 1 247 ? -21.924 -37.694 86.245 1.00 48.47 247 ASN A CA 1
ATOM 1825 C C . ASN A 1 247 ? -23.402 -37.390 86.594 1.00 48.47 247 ASN A C 1
ATOM 1827 O O . ASN A 1 247 ? -23.894 -36.382 86.070 1.00 48.47 247 ASN A O 1
ATOM 1831 N N . PRO A 1 248 ? -24.107 -38.147 87.473 1.00 60.66 248 PRO A N 1
ATOM 1832 C CA . PRO A 1 248 ? -23.714 -38.275 88.892 1.00 60.66 248 PRO A CA 1
ATOM 1833 C C . PRO A 1 248 ? -24.115 -39.573 89.657 1.00 60.66 248 PRO A C 1
ATOM 1835 O O . PRO A 1 248 ? -24.899 -40.381 89.174 1.00 60.66 248 PRO A O 1
ATOM 1838 N N . ASP A 1 249 ? -23.545 -39.683 90.867 1.00 52.56 249 ASP A N 1
ATOM 1839 C CA . ASP A 1 249 ? -23.987 -40.343 92.118 1.00 52.56 249 ASP A CA 1
ATOM 1840 C C . ASP A 1 249 ? -24.413 -41.830 92.146 1.00 52.56 249 ASP A C 1
ATOM 1842 O O . ASP A 1 249 ? -25.538 -42.172 91.795 1.00 52.56 249 ASP A O 1
ATOM 1846 N N . GLU A 1 250 ? -23.523 -42.697 92.658 1.00 40.34 250 GLU A N 1
ATOM 1847 C CA . GLU A 1 250 ? -23.628 -43.487 93.918 1.00 40.34 250 GLU A CA 1
ATOM 1848 C C . GLU A 1 250 ? -22.422 -44.435 94.083 1.00 40.34 250 GLU A C 1
ATOM 1850 O O . GLU A 1 250 ? -21.979 -45.041 93.078 1.00 40.34 250 GLU A O 1
#

Secondary structure (DSSP, 8-state):
--TTHHHHHHHHHHHHHHHHHHHHHHHHHHHHHHHHHHHHHHHHHHHHHHHHHHHHHHHHHHHHHHHHHHHHHHHHHHHHHHTT-HHHHHHHHHHHHHHHHHHHHHHHHHHHHHHHHHHHHHHHHHHHHHHHHHHHHHHHHHHHHHHHHHHHHHHHHHTSS------S-HHHHHHHHHHHTTS-------------TTHHHHHHTT-PPPS-HHHHHHHHHHHHTT----PPP-----------------